Protein AF-A0A9D5BSZ1-F1 (afdb_monomer_lite)

InterPro domains:
  IPR000109 Proton-dependent oligopeptide transporter family [PF00854] (73-271)
  IPR036259 MFS transporter superfamily [G3DSA:1.20.1250.20] (69-274)
  IPR036259 MFS transporter superfamily [SSF103473] (95-271)

Sequence (277 aa):
MACLEVCNEGKFKEDEEGTTNTLDGSVDMHGRPAIRAKSGRWVAGIIILRAGIIVTIIATLLTEAQRKWRYQPNIATFGADQFDEEDRREGHSKVAFFSYFYLAMNLGSLFSNTILGYFEDEGIWAIGFWASTASAFAALVLFLIGTPRYRHFKPNGNPLARFCQVLVAAVKKARFLDRAAYISSRDLDNQKQGLHNPWRLCPITQVEEVKCILRLLPIWLCTILYSVVFTQMATLFVEQGAAMKTTVSNFRIPPASMSSFDILSVAVFIFFYRPNS

Organism: NCBI:txid325984

Foldseek 3Di:
DVVVVVVVVVVPDDPPDPFDFAPPQWDFPVSHTHTLVQAFAVVLLVLLLVLLLLLLLLVLLPDPDDPNVPCVVVSLVQSLQSFRCVDPVSVVRSVVSVLSSVLSSLVSNLVSVVVSVVCVVVVPSVVSVVSSVVSNVVSVVSNVVCRRRGIDHDDPDDLVVLLVLLVQLCVVVVHDSQVQADQDPVNVVCVVVVNDDVSNHHHPVSSVVNVVVVVCVVVVVVVVVVVVVVVVCVPVQQVVLVVDPQDDPHDRDHSVVVSVVVSVVSVVCSVVVPDDD

Secondary structure (DSSP, 8-state):
-HHHHHHHHTTSS---S--PBPSS--B-TTSSBPBTTTSSHHHHHHHHHHHHHHHHHHHHHH-SSSSHHHHHHHHHHHHHTTS-SSSHHHHHHHHHHHHHHHHHHHHHHHHHHHHHHHHHHTT-HHHHHHHHHHHHH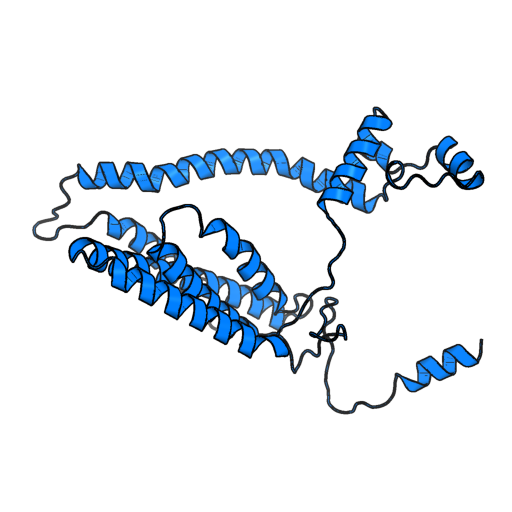HHHHHHHHHGGG--B------HHHHHHHHHHHHHHTTS-GGGGSS--HHHHHHHHTT---GGG---HHHHHHHHHHHHHHHHHHHHHHHHHHHHHHHHHHHHHHHHS--EETTEE--TTHHHHHHHHHHHHHHHHHS---

pLDDT: mean 72.31, std 12.94, range [33.59, 90.31]

Structure (mmCIF, N/CA/C/O backbone):
data_AF-A0A9D5BSZ1-F1
#
_entry.id   AF-A0A9D5BSZ1-F1
#
loop_
_atom_site.group_PDB
_atom_site.id
_atom_site.type_symbol
_atom_site.label_atom_id
_atom_site.label_alt_id
_atom_site.label_comp_id
_atom_site.label_asym_id
_atom_site.label_entity_id
_atom_site.label_seq_id
_atom_site.pdbx_PDB_ins_code
_atom_site.Cartn_x
_atom_site.Cartn_y
_atom_site.Cartn_z
_atom_site.occupancy
_atom_site.B_iso_or_equiv
_atom_site.auth_seq_id
_atom_site.auth_comp_id
_atom_site.auth_asym_id
_atom_site.auth_atom_id
_atom_site.pdbx_PDB_model_num
ATOM 1 N N . MET A 1 1 ? -35.076 -20.024 27.806 1.00 50.00 1 MET A N 1
ATOM 2 C CA . MET A 1 1 ? -33.600 -20.131 27.815 1.00 50.00 1 MET A CA 1
ATOM 3 C C . MET A 1 1 ? -33.084 -21.435 27.198 1.00 50.00 1 MET A C 1
ATOM 5 O O . MET A 1 1 ? -32.011 -21.391 26.629 1.00 50.00 1 MET A O 1
ATOM 9 N N . ALA A 1 2 ? -33.858 -22.529 27.144 1.00 39.25 2 ALA A N 1
ATOM 10 C CA . ALA A 1 2 ? -33.425 -23.795 26.525 1.00 39.25 2 ALA A CA 1
ATOM 11 C C . ALA A 1 2 ? -33.246 -23.784 24.983 1.00 39.25 2 ALA A C 1
ATOM 13 O O . ALA A 1 2 ? -32.491 -24.580 24.444 1.00 39.25 2 ALA A O 1
ATOM 14 N N . CYS A 1 3 ? -33.892 -22.872 24.243 1.00 35.56 3 CYS A N 1
ATOM 15 C CA . CYS A 1 3 ? -33.796 -22.844 22.770 1.00 35.56 3 CYS A CA 1
ATOM 16 C C . CYS A 1 3 ? -32.507 -22.178 22.238 1.00 35.56 3 CYS A C 1
ATOM 18 O O . CYS A 1 3 ? -32.184 -22.305 21.059 1.00 35.56 3 CYS A O 1
ATOM 20 N N . LEU A 1 4 ? -31.777 -21.456 23.098 1.00 44.25 4 LEU A N 1
ATOM 21 C CA . LEU A 1 4 ? -30.526 -20.774 22.745 1.00 44.25 4 LEU A CA 1
ATOM 22 C C . LEU A 1 4 ? -29.294 -21.662 22.982 1.00 44.25 4 LEU A C 1
ATOM 24 O O . LEU A 1 4 ? -28.287 -21.475 22.308 1.00 44.25 4 LEU A O 1
ATOM 28 N N . GLU A 1 5 ? -29.398 -22.669 23.855 1.00 47.09 5 GLU A N 1
ATOM 29 C CA . GLU A 1 5 ? -28.341 -23.668 24.068 1.00 47.09 5 GLU A CA 1
ATOM 30 C C . GLU A 1 5 ? -28.322 -24.724 22.954 1.00 47.09 5 GLU A C 1
ATOM 32 O O . GLU A 1 5 ? -27.255 -25.026 22.427 1.00 47.09 5 GLU A O 1
ATOM 37 N N . VAL A 1 6 ? -29.490 -25.160 22.460 1.00 43.47 6 VAL A N 1
ATOM 38 C CA . VAL A 1 6 ? -29.584 -26.116 21.333 1.00 43.47 6 VAL A CA 1
ATOM 39 C C . VAL A 1 6 ? -29.006 -25.540 20.028 1.00 43.47 6 VAL A C 1
ATOM 41 O O . VAL A 1 6 ? -28.441 -26.266 19.214 1.00 43.47 6 VAL A O 1
ATOM 44 N N . CYS A 1 7 ? -29.073 -24.217 19.836 1.00 41.28 7 CYS A N 1
ATOM 45 C CA . CYS A 1 7 ? -28.478 -23.552 18.669 1.00 41.28 7 CYS A CA 1
ATOM 46 C C . CYS A 1 7 ? -26.950 -23.370 18.799 1.00 41.28 7 CYS A C 1
ATOM 48 O O . CYS A 1 7 ? -26.262 -23.179 17.795 1.00 41.28 7 CYS A O 1
ATOM 50 N N . ASN A 1 8 ? -26.415 -23.439 20.024 1.00 44.50 8 ASN A N 1
ATOM 51 C CA . ASN A 1 8 ? -24.983 -23.318 20.289 1.00 44.50 8 ASN A CA 1
ATOM 52 C C . ASN A 1 8 ? -24.283 -24.689 20.274 1.00 44.50 8 ASN A C 1
ATOM 54 O O . ASN A 1 8 ? -23.155 -24.795 19.801 1.00 44.50 8 ASN A O 1
ATOM 58 N N . GLU A 1 9 ? -24.973 -25.756 20.686 1.00 38.91 9 GLU A N 1
ATOM 59 C CA . GLU A 1 9 ? -24.452 -27.128 20.597 1.00 38.91 9 GLU A CA 1
ATOM 60 C C . GLU A 1 9 ? -24.429 -27.672 19.158 1.00 38.91 9 GLU A C 1
ATOM 62 O O . GLU A 1 9 ? -23.533 -28.438 18.808 1.00 38.91 9 GLU A O 1
ATOM 67 N N . GLY A 1 10 ? -25.335 -27.213 18.285 1.00 33.59 10 GLY A N 1
ATOM 68 C CA . GLY A 1 10 ? -25.362 -27.590 16.863 1.00 33.59 10 GLY A CA 1
ATOM 69 C C . GLY A 1 10 ? -24.304 -26.915 15.977 1.00 33.59 10 GLY A C 1
ATOM 70 O O . GLY A 1 10 ? -24.192 -27.258 14.805 1.00 33.59 10 GLY A O 1
ATOM 71 N N . LYS A 1 11 ? -23.529 -25.955 16.503 1.00 39.47 11 LYS A N 1
ATOM 72 C CA . LYS A 1 11 ? -22.441 -25.274 15.769 1.00 39.47 11 LYS A CA 1
ATOM 73 C C . LYS A 1 11 ? -21.038 -25.704 16.191 1.00 39.47 11 LYS A C 1
ATOM 75 O O . LYS A 1 11 ? -20.069 -25.194 15.635 1.00 39.47 11 LYS A O 1
ATOM 80 N N . PHE A 1 12 ? -20.922 -26.605 17.167 1.00 39.69 12 PHE A N 1
ATOM 81 C CA . PHE A 1 12 ? -19.641 -26.943 17.793 1.00 39.69 12 PHE A CA 1
ATOM 82 C C . PHE A 1 12 ? -19.169 -28.383 17.564 1.00 39.69 12 PHE A C 1
ATOM 84 O O . PHE A 1 12 ? -18.192 -28.806 18.181 1.00 39.69 12 PHE A O 1
ATOM 91 N N . LYS A 1 13 ? -19.809 -29.139 16.665 1.00 37.19 13 LYS A N 1
ATOM 92 C CA . LYS A 1 13 ? -19.323 -30.461 16.258 1.00 37.19 13 LYS A CA 1
ATOM 93 C C . LYS A 1 13 ? -19.303 -30.597 14.738 1.00 37.19 13 LYS A C 1
ATOM 95 O O . LYS A 1 13 ? -20.343 -30.514 14.101 1.00 37.19 13 LYS A O 1
ATOM 100 N N . GLU A 1 14 ? -18.088 -30.828 14.242 1.00 38.06 14 GLU A N 1
ATOM 101 C CA . GLU A 1 14 ? -17.763 -31.497 12.978 1.00 38.06 14 GLU A CA 1
ATOM 102 C C . GLU A 1 14 ? -18.050 -30.731 11.679 1.00 38.06 14 GLU A C 1
ATOM 104 O O . GLU A 1 14 ? -18.953 -31.061 10.926 1.00 38.06 14 GLU A O 1
ATOM 109 N N . ASP A 1 15 ? -17.146 -29.803 11.355 1.00 36.66 15 ASP A N 1
ATOM 110 C CA . ASP A 1 15 ? -16.479 -29.879 10.051 1.00 36.66 15 ASP A CA 1
ATOM 111 C C . ASP A 1 15 ? -15.031 -30.343 10.310 1.00 36.66 15 ASP A C 1
ATOM 113 O O . ASP A 1 15 ? -14.123 -29.553 10.589 1.00 36.66 15 ASP A O 1
ATOM 117 N N . GLU A 1 16 ? -14.833 -31.664 10.302 1.00 41.84 16 GLU A N 1
ATOM 118 C CA . GLU A 1 16 ? -13.521 -32.313 10.247 1.00 41.84 16 GLU A CA 1
ATOM 119 C C . GLU A 1 16 ? -12.852 -32.045 8.893 1.00 41.84 16 GLU A C 1
ATOM 121 O O . GLU A 1 16 ? -12.967 -32.807 7.941 1.00 41.84 16 GLU A O 1
ATOM 126 N N . GLU A 1 17 ? -12.096 -30.959 8.822 1.00 39.62 17 GLU A N 1
ATOM 127 C CA . GLU A 1 17 ? -10.880 -30.866 8.016 1.00 39.62 17 GLU A CA 1
ATOM 128 C C . GLU A 1 17 ? -10.146 -29.649 8.567 1.00 39.62 17 GLU A C 1
ATOM 130 O O . GLU A 1 17 ? -10.630 -28.553 8.344 1.00 39.62 17 GLU A O 1
ATOM 135 N N . GLY A 1 18 ? -9.071 -29.802 9.351 1.00 47.00 18 GLY A N 1
ATOM 136 C CA . GLY A 1 18 ? -8.416 -28.752 10.163 1.00 47.00 18 GLY A CA 1
ATOM 137 C C . GLY A 1 18 ? -8.285 -27.341 9.549 1.00 47.00 18 GLY A C 1
ATOM 138 O O . GLY A 1 18 ? -7.187 -26.892 9.216 1.00 47.00 18 GLY A O 1
ATOM 139 N N . THR A 1 19 ? -9.393 -26.607 9.447 1.00 57.69 19 THR A N 1
ATOM 140 C CA . THR A 1 19 ? -9.499 -25.311 8.785 1.00 57.69 19 THR A CA 1
ATOM 141 C C . THR A 1 19 ? -9.688 -24.264 9.856 1.00 57.69 19 THR A C 1
ATOM 143 O O . THR A 1 19 ? -10.787 -23.884 10.241 1.00 57.69 19 THR A O 1
ATOM 146 N N . THR A 1 20 ? -8.554 -23.809 10.373 1.00 75.56 20 THR A N 1
ATOM 147 C CA . THR A 1 20 ? -8.498 -22.668 11.276 1.00 75.56 20 THR A CA 1
ATOM 148 C C . THR A 1 20 ? -9.010 -21.419 10.553 1.00 75.56 20 THR A C 1
ATOM 150 O O . THR A 1 20 ? -8.597 -21.116 9.428 1.00 75.56 20 THR A O 1
ATOM 153 N N . ASN A 1 21 ? -9.946 -20.710 11.181 1.00 78.69 21 ASN A N 1
ATOM 154 C CA . ASN A 1 21 ? -10.373 -19.386 10.731 1.00 78.69 21 ASN A CA 1
ATOM 155 C C . ASN A 1 21 ? -9.324 -18.343 11.129 1.00 78.69 21 ASN A C 1
ATOM 157 O O . ASN A 1 21 ? -8.553 -18.558 12.068 1.00 78.69 21 ASN A O 1
ATOM 161 N N . THR A 1 22 ? -9.286 -17.230 10.407 1.00 79.19 22 THR A N 1
ATOM 162 C CA . THR A 1 22 ? -8.487 -16.061 10.791 1.00 79.19 22 THR A CA 1
ATOM 163 C C . THR A 1 22 ? -9.054 -15.405 12.052 1.00 79.19 22 THR A C 1
ATOM 165 O O . THR A 1 22 ? -10.262 -15.456 12.305 1.00 79.19 22 THR A O 1
ATOM 168 N N . LEU A 1 23 ? -8.178 -14.818 12.872 1.00 77.62 23 LEU A N 1
ATOM 169 C CA . LEU A 1 23 ? -8.561 -14.176 14.141 1.00 77.62 23 LEU A CA 1
ATOM 170 C C . LEU A 1 23 ? -8.654 -12.645 14.032 1.00 77.62 23 LEU A C 1
ATOM 172 O O . LEU A 1 23 ? -9.158 -11.989 14.939 1.00 77.62 23 LEU A O 1
ATOM 176 N N . ASP A 1 24 ? -8.238 -12.091 12.896 1.00 79.00 24 ASP A N 1
ATOM 177 C CA . ASP A 1 24 ? -8.206 -10.660 12.579 1.00 79.00 24 ASP A CA 1
ATOM 178 C C . ASP A 1 24 ? -9.581 -10.053 12.222 1.00 79.00 24 ASP A C 1
ATOM 180 O O . ASP A 1 24 ? -9.720 -8.836 12.107 1.00 79.00 24 ASP A O 1
ATOM 184 N N . GLY A 1 25 ? -10.620 -10.879 12.049 1.00 79.75 25 GLY A N 1
ATOM 185 C CA . GLY A 1 25 ? -11.954 -10.438 11.622 1.00 79.75 25 GLY A CA 1
ATOM 186 C C . GLY A 1 25 ? -12.113 -10.280 10.105 1.00 79.75 25 GLY A C 1
ATOM 187 O O . GLY A 1 25 ? -13.111 -9.710 9.648 1.00 79.75 25 GLY A O 1
ATOM 188 N N . SER A 1 26 ? -11.161 -10.789 9.319 1.00 84.00 26 SER A N 1
ATOM 189 C CA . SER A 1 26 ? -11.265 -10.855 7.864 1.00 84.00 26 SER A CA 1
ATOM 190 C C . SER A 1 26 ? -12.358 -11.826 7.404 1.00 84.00 26 SER A C 1
ATOM 192 O O . SER A 1 26 ? -12.673 -12.836 8.041 1.00 84.00 26 SER A O 1
ATOM 194 N N . VAL A 1 27 ? -12.965 -11.504 6.264 1.00 84.62 27 VAL A N 1
ATOM 195 C CA . VAL A 1 27 ? -14.057 -12.260 5.657 1.00 84.62 27 VAL A CA 1
ATOM 196 C C . VAL A 1 27 ? -13.777 -12.639 4.208 1.00 84.62 27 VAL A C 1
ATOM 198 O O . VAL A 1 27 ? -13.007 -11.986 3.499 1.00 84.62 27 VAL A O 1
ATOM 201 N N . ASP A 1 28 ? -14.418 -13.722 3.774 1.00 83.75 28 ASP A N 1
ATOM 202 C CA . ASP A 1 28 ? -14.495 -14.124 2.376 1.00 83.75 28 ASP A CA 1
ATOM 203 C C . ASP A 1 28 ? -15.413 -13.178 1.575 1.00 83.75 28 ASP A C 1
ATOM 205 O O . ASP A 1 28 ? -16.106 -12.314 2.119 1.00 83.75 28 ASP A O 1
ATOM 209 N N . MET A 1 29 ? -15.453 -13.361 0.254 1.00 81.12 29 MET A N 1
ATOM 210 C CA . MET A 1 29 ? -16.327 -12.596 -0.649 1.00 81.12 29 MET A CA 1
ATOM 211 C C . MET A 1 29 ? -17.829 -12.726 -0.311 1.00 81.12 29 MET A C 1
ATOM 213 O O . MET A 1 29 ? -18.625 -11.879 -0.707 1.00 81.12 29 MET A O 1
ATOM 217 N N . HIS A 1 30 ? -18.223 -13.763 0.433 1.00 82.19 30 HIS A N 1
ATOM 218 C CA . HIS A 1 30 ? -19.601 -14.010 0.863 1.00 82.19 30 HIS A CA 1
ATOM 219 C C . HIS A 1 30 ? -19.887 -13.440 2.265 1.00 82.19 30 HIS A C 1
ATOM 221 O O . HIS A 1 30 ? -20.988 -13.608 2.789 1.00 82.19 30 HIS A O 1
ATOM 227 N N . GLY A 1 31 ? -18.915 -12.765 2.891 1.00 79.12 31 GLY A N 1
ATOM 228 C CA . GLY A 1 31 ? -19.044 -12.151 4.211 1.00 79.12 31 GLY A CA 1
ATOM 229 C C . GLY A 1 31 ? -18.921 -13.119 5.394 1.00 79.12 31 GLY A C 1
ATOM 230 O O . GLY A 1 31 ? -19.210 -12.712 6.528 1.00 79.12 31 GLY A O 1
ATOM 231 N N . ARG A 1 32 ? -18.501 -14.368 5.152 1.00 82.81 32 ARG A N 1
ATOM 232 C CA . ARG A 1 32 ? -18.200 -15.381 6.177 1.00 82.81 32 ARG A CA 1
ATOM 233 C C . ARG A 1 32 ? -16.758 -15.225 6.672 1.00 82.81 32 ARG A C 1
ATOM 235 O O . ARG A 1 32 ? -15.937 -14.720 5.913 1.00 82.81 32 ARG A O 1
ATOM 242 N N . PRO A 1 33 ? -16.421 -15.655 7.901 1.00 81.62 33 PRO A N 1
ATOM 243 C CA . PRO A 1 33 ? -15.041 -15.633 8.392 1.00 81.62 33 PRO A CA 1
ATOM 244 C C . PRO A 1 33 ? -14.072 -16.295 7.406 1.00 81.62 33 PRO A C 1
ATOM 246 O O . PRO A 1 33 ? -14.382 -17.349 6.843 1.00 81.62 33 PRO A O 1
ATOM 249 N N . ALA A 1 34 ? -12.926 -15.663 7.157 1.00 81.75 34 ALA A N 1
ATOM 250 C CA . ALA A 1 34 ? -11.981 -16.156 6.169 1.00 81.75 34 ALA A CA 1
ATOM 251 C C . ALA A 1 34 ? -11.287 -17.440 6.655 1.00 81.75 34 ALA A C 1
ATOM 253 O O . ALA A 1 34 ? -10.707 -17.508 7.739 1.00 81.75 34 ALA A O 1
ATOM 254 N N . ILE A 1 35 ? -11.313 -18.472 5.811 1.00 82.50 35 ILE A N 1
ATOM 255 C CA . ILE A 1 35 ? -10.647 -19.743 6.096 1.00 82.50 35 ILE A CA 1
ATOM 256 C C . ILE A 1 35 ? -9.162 -19.615 5.759 1.00 82.50 35 ILE A C 1
ATOM 258 O O . ILE A 1 35 ? -8.788 -19.391 4.598 1.00 82.50 35 ILE A O 1
ATOM 262 N N . ARG A 1 36 ? -8.299 -19.827 6.752 1.00 77.88 36 ARG A N 1
ATOM 263 C CA . ARG A 1 36 ? -6.859 -19.566 6.655 1.00 77.88 36 ARG A CA 1
ATOM 264 C C . ARG A 1 36 ? -6.129 -20.439 5.631 1.00 77.88 36 ARG A C 1
ATOM 266 O O . ARG A 1 36 ? -5.178 -19.992 4.989 1.00 77.88 36 ARG A O 1
ATOM 273 N N . ALA A 1 37 ? -6.570 -21.684 5.453 1.00 75.12 37 ALA A N 1
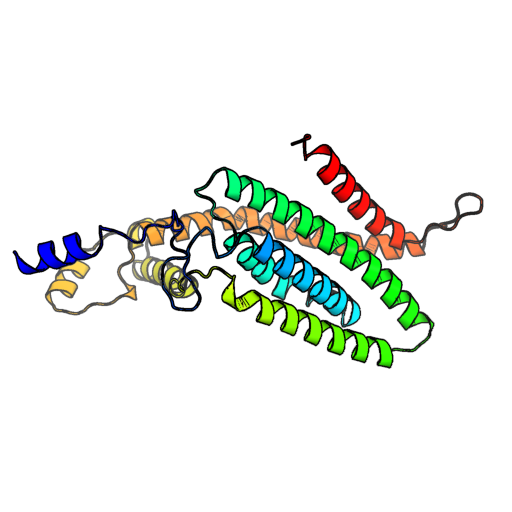ATOM 274 C CA . ALA A 1 37 ? -5.967 -22.619 4.500 1.00 75.12 37 ALA A CA 1
ATOM 275 C C . ALA A 1 37 ? -6.298 -22.296 3.030 1.00 75.12 37 ALA A C 1
ATOM 277 O O . ALA A 1 37 ? -5.526 -22.654 2.143 1.00 75.12 37 ALA A O 1
ATOM 278 N N . LYS A 1 38 ? -7.429 -21.624 2.767 1.00 74.12 38 LYS A N 1
ATOM 279 C CA . LYS A 1 38 ? -7.986 -21.437 1.413 1.00 74.12 38 LYS A CA 1
ATOM 280 C C . LYS A 1 38 ? -7.874 -20.001 0.884 1.00 74.12 38 LYS A C 1
ATOM 282 O O . LYS A 1 38 ? -7.957 -19.801 -0.325 1.00 74.12 38 LYS A O 1
ATOM 287 N N . SER A 1 39 ? -7.672 -19.016 1.761 1.00 78.19 39 SER A N 1
ATOM 288 C CA . SER A 1 39 ? -7.672 -17.585 1.422 1.00 78.19 39 SER A CA 1
ATOM 289 C C . SER A 1 39 ? -6.391 -16.871 1.867 1.00 78.19 39 SER A C 1
ATOM 291 O O . SER A 1 39 ? -5.757 -17.271 2.847 1.00 78.19 39 SER A O 1
ATOM 293 N N . GLY A 1 40 ? -6.027 -15.795 1.168 1.00 77.62 40 GLY A N 1
ATOM 294 C CA . GLY A 1 40 ? -4.906 -14.912 1.498 1.00 77.62 40 GLY A CA 1
ATOM 295 C C . GLY A 1 40 ? -3.520 -15.517 1.240 1.00 77.62 40 GLY A C 1
ATOM 296 O O . GLY A 1 40 ? -3.309 -16.282 0.290 1.00 77.62 40 GLY A O 1
ATOM 297 N N . ARG A 1 41 ? -2.565 -15.162 2.110 1.00 82.31 41 ARG A N 1
ATOM 298 C CA . ARG A 1 41 ? -1.168 -15.635 2.123 1.00 82.31 41 ARG A CA 1
ATOM 299 C C . ARG A 1 41 ? -0.408 -15.271 0.838 1.00 82.31 41 ARG A C 1
ATOM 301 O O . ARG A 1 41 ? -0.817 -14.426 0.044 1.00 82.31 41 ARG A O 1
ATOM 308 N N . TRP A 1 42 ? 0.731 -15.925 0.617 1.00 82.56 42 TRP A N 1
ATOM 309 C CA . TRP A 1 42 ? 1.625 -15.653 -0.511 1.00 82.56 42 TRP A CA 1
ATOM 310 C C . TRP A 1 42 ? 0.986 -15.817 -1.889 1.00 82.56 42 TRP A C 1
ATOM 312 O O . TRP A 1 42 ? 1.418 -15.145 -2.816 1.00 82.56 42 TRP A O 1
ATOM 322 N N . VAL A 1 43 ? -0.044 -16.653 -2.056 1.00 82.31 43 VAL A N 1
ATOM 323 C CA . VAL A 1 43 ? -0.723 -16.783 -3.358 1.00 82.31 43 VAL A CA 1
ATOM 324 C C . VAL A 1 43 ? -1.442 -15.481 -3.710 1.00 82.31 43 VAL A C 1
ATOM 326 O O . VAL A 1 43 ? -1.240 -14.955 -4.802 1.00 82.31 43 VAL A O 1
ATOM 329 N N . ALA A 1 44 ? -2.220 -14.925 -2.777 1.00 80.75 44 ALA A N 1
ATOM 330 C CA . ALA A 1 44 ? -2.845 -13.618 -2.953 1.00 80.75 44 ALA A CA 1
ATOM 331 C C . ALA A 1 44 ? -1.787 -12.508 -3.062 1.00 80.75 44 ALA A C 1
ATOM 333 O O . ALA A 1 44 ? -1.839 -11.695 -3.984 1.00 80.75 44 ALA A O 1
ATOM 334 N N . GLY A 1 45 ? -0.774 -12.537 -2.189 1.00 79.12 45 GLY A N 1
ATOM 335 C CA . GLY A 1 45 ? 0.333 -11.581 -2.200 1.00 79.12 45 GLY A CA 1
ATOM 336 C C . GLY A 1 45 ? 1.082 -11.538 -3.536 1.00 79.12 45 GLY A C 1
ATOM 337 O O . GLY A 1 45 ? 1.337 -10.460 -4.055 1.00 79.12 45 GLY A O 1
ATOM 338 N N . ILE A 1 46 ? 1.378 -12.684 -4.157 1.00 82.69 46 ILE A N 1
ATOM 339 C CA . ILE A 1 46 ? 2.054 -12.746 -5.464 1.00 82.69 46 ILE A CA 1
ATOM 340 C C . ILE A 1 46 ? 1.172 -12.175 -6.576 1.00 82.69 46 ILE A C 1
ATOM 342 O O . ILE A 1 46 ? 1.683 -11.471 -7.447 1.00 82.69 46 ILE A O 1
ATOM 346 N N . ILE A 1 47 ? -0.136 -12.451 -6.568 1.00 82.81 47 ILE A N 1
ATOM 347 C CA . ILE A 1 47 ? -1.053 -11.894 -7.573 1.00 82.81 47 ILE A CA 1
ATOM 348 C C . ILE A 1 47 ? -1.111 -10.366 -7.436 1.00 82.81 47 ILE A C 1
ATOM 350 O O . ILE A 1 47 ? -0.988 -9.661 -8.437 1.00 82.81 47 ILE A O 1
ATOM 354 N N . ILE A 1 48 ? -1.194 -9.856 -6.205 1.00 81.94 48 ILE A N 1
ATOM 355 C CA . ILE A 1 48 ? -1.198 -8.416 -5.910 1.00 81.94 48 ILE A CA 1
ATOM 356 C C . ILE A 1 48 ? 0.144 -7.770 -6.277 1.00 81.94 48 ILE A C 1
ATOM 358 O O . ILE A 1 48 ? 0.154 -6.707 -6.893 1.00 81.94 48 ILE A O 1
ATOM 362 N N . LEU A 1 49 ? 1.274 -8.422 -5.982 1.00 82.25 49 LEU A N 1
ATOM 363 C CA . LEU A 1 49 ? 2.611 -7.968 -6.382 1.00 82.25 49 LEU A CA 1
ATOM 364 C C . LEU A 1 49 ? 2.724 -7.854 -7.903 1.00 82.25 49 LEU A C 1
ATOM 366 O O . LEU A 1 49 ? 3.156 -6.824 -8.414 1.00 82.25 49 LEU A O 1
ATOM 370 N N . ARG A 1 50 ? 2.300 -8.889 -8.636 1.00 81.38 50 ARG A N 1
ATOM 371 C CA . ARG A 1 50 ? 2.342 -8.906 -10.104 1.00 81.38 50 ARG A CA 1
ATOM 372 C C . ARG A 1 50 ? 1.446 -7.828 -10.706 1.00 81.38 50 ARG A C 1
ATOM 374 O O . ARG A 1 50 ? 1.900 -7.088 -11.573 1.00 81.38 50 ARG A O 1
ATOM 381 N N . ALA A 1 51 ? 0.212 -7.699 -10.222 1.00 79.50 51 ALA A N 1
ATOM 382 C CA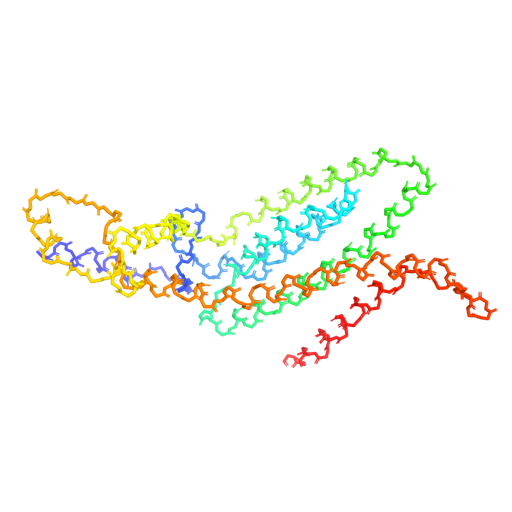 . ALA A 1 51 ? -0.694 -6.642 -10.660 1.00 79.50 51 ALA A CA 1
ATOM 383 C C . ALA A 1 51 ? -0.124 -5.246 -10.342 1.00 79.50 51 ALA A C 1
ATOM 385 O O . ALA A 1 51 ? -0.145 -4.365 -11.196 1.00 79.50 51 ALA A O 1
ATOM 386 N N . GLY A 1 52 ? 0.461 -5.059 -9.155 1.00 75.81 52 GLY A N 1
ATOM 387 C CA . GLY A 1 52 ? 1.085 -3.806 -8.727 1.00 75.81 52 GLY A CA 1
ATOM 388 C C . GLY A 1 52 ? 2.299 -3.398 -9.566 1.00 75.81 52 GLY A C 1
ATOM 389 O O . GLY A 1 52 ? 2.439 -2.217 -9.889 1.00 75.81 52 GLY A O 1
ATOM 390 N N . ILE A 1 53 ? 3.143 -4.352 -9.977 1.00 76.94 53 ILE A N 1
ATOM 391 C CA . ILE A 1 53 ? 4.262 -4.105 -10.906 1.00 76.94 53 ILE A CA 1
ATOM 392 C C . ILE A 1 53 ? 3.736 -3.614 -12.250 1.00 76.94 53 ILE A C 1
ATOM 394 O O . ILE A 1 53 ? 4.182 -2.579 -12.737 1.00 76.94 53 ILE A O 1
ATOM 398 N N . ILE A 1 54 ? 2.765 -4.329 -12.826 1.00 75.06 54 ILE A N 1
ATOM 399 C CA . ILE A 1 54 ? 2.193 -3.990 -14.133 1.00 75.06 54 ILE A CA 1
ATOM 400 C C . ILE A 1 54 ? 1.575 -2.585 -14.091 1.00 75.06 54 ILE A C 1
ATOM 402 O O . ILE A 1 54 ? 1.875 -1.755 -14.944 1.00 75.06 54 ILE A O 1
ATOM 406 N N . VAL A 1 55 ? 0.790 -2.280 -13.051 1.00 71.12 55 VAL A N 1
ATOM 407 C CA . VAL A 1 55 ? 0.198 -0.947 -12.839 1.00 71.12 55 VAL A CA 1
ATOM 408 C C . VAL A 1 55 ? 1.269 0.133 -12.675 1.00 71.12 55 VAL A C 1
ATOM 410 O O . VAL A 1 55 ? 1.092 1.238 -13.181 1.00 71.12 55 VAL A O 1
ATOM 413 N N . THR A 1 56 ? 2.383 -0.170 -12.005 1.00 69.69 56 THR A N 1
ATOM 414 C CA . THR A 1 56 ? 3.485 0.787 -11.827 1.00 69.69 56 THR A CA 1
ATOM 415 C C . THR A 1 56 ? 4.184 1.099 -13.144 1.00 69.69 56 THR A C 1
ATOM 417 O O . THR A 1 56 ? 4.408 2.269 -13.430 1.00 69.69 56 THR A O 1
ATOM 420 N N . ILE A 1 57 ? 4.446 0.087 -13.973 1.00 71.69 57 ILE A N 1
ATOM 421 C CA . ILE A 1 57 ? 5.024 0.273 -15.311 1.00 71.69 57 ILE A CA 1
ATOM 422 C C . ILE A 1 57 ? 4.095 1.148 -16.171 1.00 71.69 57 ILE A C 1
ATOM 424 O O . ILE A 1 57 ? 4.529 2.139 -16.743 1.00 71.69 57 ILE A O 1
ATOM 428 N N . ILE A 1 58 ? 2.791 0.861 -16.189 1.00 69.25 58 ILE A N 1
ATOM 429 C CA . ILE A 1 58 ? 1.794 1.647 -16.943 1.00 69.25 58 ILE A CA 1
ATOM 430 C C . ILE A 1 58 ? 1.704 3.094 -16.464 1.00 69.25 58 ILE A C 1
ATOM 432 O O . ILE A 1 58 ? 1.595 4.021 -17.265 1.00 69.25 58 ILE A O 1
ATOM 436 N N . ALA A 1 59 ? 1.680 3.296 -15.145 1.00 64.31 59 ALA A N 1
ATOM 437 C CA . ALA A 1 59 ? 1.542 4.621 -14.565 1.00 64.31 59 ALA A CA 1
ATOM 438 C C . ALA A 1 59 ? 2.730 5.516 -14.929 1.00 64.31 59 ALA A C 1
ATOM 440 O O . ALA A 1 59 ? 2.507 6.696 -15.200 1.00 64.31 59 ALA A O 1
ATOM 441 N N . THR A 1 60 ? 3.936 4.945 -14.974 1.00 64.75 60 THR A N 1
ATOM 442 C CA . THR A 1 60 ? 5.156 5.627 -15.410 1.00 64.75 60 THR A CA 1
ATOM 443 C C . THR A 1 60 ? 5.161 5.877 -16.923 1.00 64.75 60 THR A C 1
ATOM 445 O O . THR A 1 60 ? 5.502 6.979 -17.331 1.00 64.75 60 THR A O 1
ATOM 448 N N . LEU A 1 61 ? 4.683 4.939 -17.755 1.00 66.00 61 LEU A N 1
ATOM 449 C CA . LEU A 1 61 ? 4.577 5.136 -19.213 1.00 66.00 61 LEU A CA 1
ATOM 450 C C . LEU A 1 61 ? 3.568 6.224 -19.634 1.00 66.00 61 LEU A C 1
ATOM 452 O O . LEU A 1 61 ? 3.713 6.805 -20.703 1.00 66.00 61 LEU A O 1
ATOM 456 N N . LEU A 1 62 ? 2.522 6.480 -18.836 1.00 62.06 62 LEU A N 1
ATOM 457 C CA . LEU A 1 62 ? 1.415 7.364 -19.229 1.00 62.06 62 LEU A CA 1
ATOM 458 C C . LEU A 1 62 ? 1.520 8.820 -18.74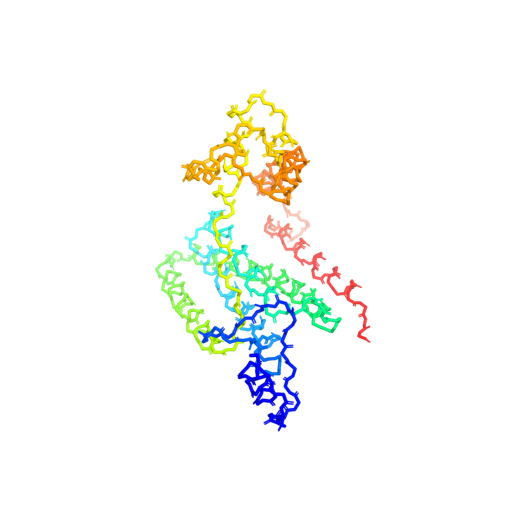6 1.00 62.06 62 LEU A C 1
ATOM 460 O O . LEU A 1 62 ? 0.790 9.633 -19.298 1.00 62.06 62 LEU A O 1
ATOM 464 N N . THR A 1 63 ? 2.292 9.153 -17.697 1.00 54.47 63 THR A N 1
ATOM 465 C CA . THR A 1 63 ? 2.514 10.545 -17.212 1.00 54.47 63 THR A CA 1
ATOM 466 C C . THR A 1 63 ? 3.400 10.568 -15.958 1.00 54.47 63 THR A C 1
ATOM 468 O O . THR A 1 63 ? 3.070 9.918 -14.962 1.00 54.47 63 THR A O 1
ATOM 471 N N . GLU A 1 64 ? 4.412 11.433 -15.956 1.00 56.00 64 GLU A N 1
ATOM 472 C CA . GLU A 1 64 ? 5.255 11.762 -14.803 1.00 56.00 64 GLU A CA 1
ATOM 473 C C . GLU A 1 64 ? 4.465 12.372 -13.613 1.00 56.00 64 GLU A C 1
ATOM 475 O O . GLU A 1 64 ? 3.516 13.148 -13.752 1.00 56.00 64 GLU A O 1
ATOM 480 N N . ALA A 1 65 ? 4.907 12.014 -12.408 1.00 51.25 65 ALA A N 1
ATOM 481 C CA . ALA A 1 65 ? 4.682 12.655 -11.105 1.00 51.25 65 ALA A CA 1
ATOM 482 C C . ALA A 1 65 ? 3.383 12.447 -10.284 1.00 51.25 65 ALA A C 1
ATOM 484 O O . ALA A 1 65 ? 3.501 12.394 -9.059 1.00 51.25 65 ALA A O 1
ATOM 485 N N . GLN A 1 66 ? 2.163 12.320 -10.827 1.00 46.34 66 GLN A N 1
ATOM 486 C CA . GLN A 1 66 ? 0.950 12.441 -9.963 1.00 46.34 66 GLN A CA 1
ATOM 487 C C . GLN A 1 66 ? 0.095 11.174 -9.780 1.00 46.34 66 GLN A C 1
ATOM 489 O O . GLN A 1 66 ? -0.680 11.082 -8.826 1.00 46.34 66 GLN A O 1
ATOM 494 N N . ARG A 1 67 ? 0.218 10.162 -10.651 1.00 52.84 67 ARG A N 1
ATOM 495 C CA . ARG A 1 67 ? -0.649 8.963 -10.592 1.00 52.84 67 ARG A CA 1
ATOM 496 C C . ARG A 1 67 ? -0.160 7.909 -9.590 1.00 52.84 67 ARG A C 1
ATOM 498 O O . ARG A 1 67 ? -0.997 7.256 -8.966 1.00 52.84 67 ARG A O 1
ATOM 505 N N . LYS A 1 68 ? 1.162 7.796 -9.393 1.00 55.88 68 LYS A N 1
ATOM 506 C CA . LYS A 1 68 ? 1.832 6.820 -8.507 1.00 55.88 68 LYS A CA 1
ATOM 507 C C . LYS A 1 68 ? 1.278 6.844 -7.076 1.00 55.88 68 LYS A C 1
ATOM 509 O O . LYS A 1 68 ? 0.885 5.812 -6.538 1.00 55.88 68 LYS A O 1
ATOM 514 N N . TRP A 1 69 ? 1.104 8.040 -6.523 1.00 56.03 69 TRP A N 1
ATOM 515 C CA . TRP A 1 69 ? 0.658 8.247 -5.144 1.00 56.03 69 TRP A CA 1
ATOM 516 C C . TRP A 1 69 ? -0.781 7.797 -4.855 1.00 56.03 69 TRP A C 1
ATOM 518 O O . TRP A 1 69 ? -1.114 7.532 -3.704 1.00 56.03 69 TRP A O 1
ATOM 528 N N . ARG A 1 70 ? -1.651 7.692 -5.870 1.00 56.69 70 ARG A N 1
ATOM 529 C CA . ARG A 1 70 ? -3.088 7.449 -5.649 1.00 56.69 70 ARG A CA 1
ATOM 530 C C . ARG A 1 70 ? -3.451 5.975 -5.475 1.00 56.69 70 ARG A C 1
ATOM 532 O O . ARG A 1 70 ? -4.379 5.670 -4.737 1.00 56.69 70 ARG A O 1
ATOM 539 N N . TYR A 1 71 ? -2.758 5.064 -6.154 1.00 68.50 71 TYR A N 1
ATOM 540 C CA . TYR A 1 71 ? -3.077 3.631 -6.090 1.00 68.50 71 TYR A CA 1
ATOM 541 C C . TYR A 1 71 ? -2.165 2.860 -5.129 1.00 68.50 71 TYR A C 1
ATOM 543 O O . TYR A 1 71 ? -2.594 1.856 -4.566 1.00 68.50 71 TYR A O 1
ATOM 551 N N . GLN A 1 72 ? -0.933 3.333 -4.904 1.00 68.19 72 GLN A N 1
ATOM 552 C CA . GLN A 1 72 ? 0.035 2.697 -4.009 1.00 68.19 72 GLN A CA 1
ATOM 553 C C . GLN A 1 72 ? -0.487 2.411 -2.593 1.00 68.19 72 GLN A C 1
ATOM 555 O O . GLN A 1 72 ? -0.329 1.268 -2.163 1.00 68.19 72 GLN A O 1
ATOM 560 N N . PRO A 1 73 ? -1.129 3.355 -1.870 1.00 76.12 73 PRO A N 1
ATOM 561 C CA . PRO A 1 73 ? -1.605 3.069 -0.519 1.00 76.12 73 PRO A CA 1
ATOM 562 C C . PRO A 1 73 ? -2.683 1.984 -0.522 1.00 76.12 73 PRO A C 1
ATOM 564 O O . PRO A 1 73 ? -2.662 1.115 0.341 1.00 76.12 73 PRO A O 1
ATOM 567 N N . ASN A 1 74 ? -3.564 1.967 -1.526 1.00 81.00 74 ASN A N 1
ATOM 568 C CA . ASN A 1 74 ? -4.641 0.982 -1.628 1.00 81.00 74 ASN A CA 1
ATOM 569 C C . ASN A 1 74 ? -4.115 -0.419 -1.973 1.00 81.00 74 ASN A C 1
ATOM 571 O O . ASN A 1 74 ? -4.571 -1.396 -1.397 1.00 81.00 74 ASN A O 1
ATOM 575 N N . ILE A 1 75 ? -3.138 -0.537 -2.881 1.00 82.56 75 ILE A N 1
ATOM 576 C CA . ILE A 1 75 ? -2.537 -1.839 -3.225 1.00 82.56 75 ILE A CA 1
ATOM 577 C C . ILE A 1 75 ? -1.695 -2.371 -2.060 1.00 82.56 75 ILE A C 1
ATOM 579 O O . ILE A 1 75 ? -1.749 -3.562 -1.760 1.00 82.56 75 ILE A O 1
ATOM 583 N N . ALA A 1 76 ? -0.930 -1.500 -1.396 1.00 84.12 76 ALA A N 1
ATOM 584 C CA . ALA A 1 76 ? -0.103 -1.881 -0.258 1.00 84.12 76 ALA A CA 1
ATOM 585 C C . ALA A 1 76 ? -0.956 -2.328 0.937 1.00 84.12 76 ALA A C 1
ATOM 587 O O . ALA A 1 76 ? -0.673 -3.372 1.517 1.00 84.12 76 ALA A O 1
ATOM 588 N N . THR A 1 77 ? -2.018 -1.583 1.266 1.00 84.81 77 THR A N 1
ATOM 589 C CA . THR A 1 77 ? -2.968 -1.962 2.327 1.00 84.81 77 THR A CA 1
ATOM 590 C C . THR A 1 77 ? -3.707 -3.245 1.971 1.00 84.81 77 THR A C 1
ATOM 592 O O . THR A 1 77 ? -3.644 -4.199 2.733 1.00 84.81 77 THR A O 1
ATOM 595 N N . PHE A 1 78 ? -4.273 -3.348 0.766 1.00 87.31 78 PHE A N 1
ATOM 596 C CA . PHE A 1 78 ? -4.964 -4.564 0.332 1.00 87.31 78 PHE A CA 1
ATOM 597 C C . PHE A 1 78 ? -4.057 -5.804 0.306 1.00 87.31 78 PHE A C 1
ATOM 599 O O . PHE A 1 78 ? -4.494 -6.904 0.636 1.00 87.31 78 PHE A O 1
ATOM 606 N N . GLY A 1 79 ? -2.787 -5.641 -0.079 1.00 86.88 79 GLY A N 1
ATOM 607 C CA . GLY A 1 79 ? -1.782 -6.701 -0.027 1.00 86.88 79 GLY A CA 1
ATOM 608 C C . GLY A 1 79 ? -1.398 -7.097 1.396 1.00 86.88 79 GLY A C 1
ATOM 609 O O . GLY A 1 79 ? -1.274 -8.286 1.686 1.00 86.88 79 GLY A O 1
ATOM 610 N N . ALA A 1 80 ? -1.259 -6.117 2.289 1.00 86.50 80 ALA A N 1
ATOM 611 C CA . ALA A 1 80 ? -1.002 -6.334 3.708 1.00 86.50 80 ALA A CA 1
ATOM 612 C C . ALA A 1 80 ? -2.162 -7.069 4.398 1.00 86.50 80 ALA A C 1
ATOM 614 O O . ALA A 1 80 ? -1.906 -7.957 5.207 1.00 86.50 80 ALA A O 1
ATOM 615 N N . ASP A 1 81 ? -3.402 -6.761 4.010 1.00 88.81 81 ASP A N 1
ATOM 616 C CA . ASP A 1 81 ? -4.640 -7.382 4.501 1.00 88.81 81 ASP A CA 1
ATOM 617 C C . ASP A 1 81 ? -4.752 -8.879 4.154 1.00 88.81 81 ASP A C 1
ATOM 619 O O . ASP A 1 81 ? -5.606 -9.589 4.682 1.00 88.81 81 ASP A O 1
ATOM 623 N N . GLN A 1 82 ? -3.892 -9.400 3.270 1.00 89.56 82 GLN A N 1
ATOM 624 C CA . GLN A 1 82 ? -3.874 -10.828 2.935 1.00 89.56 82 GLN A CA 1
ATOM 625 C C . GLN A 1 82 ? -3.113 -11.691 3.952 1.00 89.56 82 GLN A C 1
ATOM 627 O O . GLN A 1 82 ? -3.121 -12.921 3.816 1.00 89.56 82 GLN A O 1
ATOM 632 N N . PHE A 1 83 ? -2.443 -11.077 4.930 1.00 88.44 83 PHE A N 1
ATOM 633 C CA . PHE A 1 83 ? -1.632 -11.752 5.941 1.00 88.44 83 PHE A CA 1
ATOM 634 C C . PHE A 1 83 ? -2.160 -11.433 7.341 1.00 88.44 83 PHE A C 1
ATOM 636 O O . PHE A 1 83 ? -2.216 -10.265 7.723 1.00 88.44 83 PHE A O 1
ATOM 643 N N . ASP A 1 84 ? -2.501 -12.476 8.100 1.00 85.31 84 ASP A N 1
ATOM 644 C CA . ASP A 1 84 ? -2.948 -12.348 9.491 1.00 85.31 84 ASP A CA 1
ATOM 645 C C . ASP A 1 84 ? -1.761 -11.942 10.385 1.00 85.31 84 ASP A C 1
ATOM 647 O O . ASP A 1 84 ? -0.714 -12.596 10.383 1.00 85.31 84 ASP A O 1
ATOM 651 N N . GLU A 1 85 ? -1.895 -10.837 11.114 1.00 82.00 85 GLU A N 1
ATOM 652 C CA . GLU A 1 85 ? -0.827 -10.290 11.961 1.00 82.00 85 GLU A CA 1
ATOM 653 C C . GLU A 1 85 ? -0.764 -10.966 13.337 1.00 82.00 85 GLU A C 1
ATOM 655 O O . GLU A 1 85 ? 0.309 -11.028 13.938 1.00 82.00 85 GLU A O 1
ATOM 660 N N . GLU A 1 86 ? -1.875 -11.557 13.786 1.00 82.12 86 GLU A N 1
ATOM 661 C CA . GLU A 1 86 ? -1.952 -12.298 15.050 1.00 82.12 86 GLU A CA 1
ATOM 662 C C . GLU A 1 86 ? -1.179 -13.626 14.975 1.00 82.12 86 GLU A C 1
ATOM 664 O O . GLU A 1 86 ? -0.771 -14.195 15.991 1.00 82.12 86 GLU A O 1
ATOM 669 N N . ASP A 1 87 ? -0.913 -14.125 13.762 1.00 82.88 87 ASP A N 1
ATOM 670 C CA . ASP A 1 87 ? -0.079 -15.303 13.563 1.00 82.88 87 ASP A CA 1
ATOM 671 C C . ASP A 1 87 ? 1.384 -14.957 13.254 1.00 82.88 87 ASP A C 1
ATOM 673 O O . ASP A 1 87 ? 1.725 -14.362 12.231 1.00 82.88 87 ASP A O 1
ATOM 677 N N . ARG A 1 88 ? 2.294 -15.474 14.087 1.00 82.38 88 ARG A N 1
ATOM 678 C CA . ARG A 1 88 ? 3.742 -15.230 13.985 1.00 82.38 88 ARG A CA 1
ATOM 679 C C . ARG A 1 88 ? 4.356 -15.585 12.619 1.00 82.38 88 ARG A C 1
ATOM 681 O O . ARG A 1 88 ? 5.314 -14.938 12.196 1.00 82.38 88 ARG A O 1
ATOM 688 N N . ARG A 1 89 ? 3.856 -16.617 11.926 1.00 81.69 89 ARG A N 1
ATOM 689 C CA . ARG A 1 89 ? 4.340 -17.041 10.595 1.00 81.69 89 ARG A CA 1
ATOM 690 C C . ARG A 1 89 ? 3.804 -16.142 9.480 1.00 81.69 89 ARG A C 1
ATOM 692 O O . ARG A 1 89 ? 4.528 -15.870 8.516 1.00 81.69 89 ARG A O 1
ATOM 699 N N . GLU A 1 90 ? 2.550 -15.702 9.581 1.00 81.88 90 GLU A N 1
ATOM 700 C CA . GLU A 1 90 ? 1.955 -14.779 8.606 1.00 81.88 90 GLU A CA 1
ATOM 701 C C . GLU A 1 90 ? 2.478 -13.349 8.794 1.00 81.88 90 GLU A C 1
ATOM 703 O O . GLU A 1 90 ? 2.830 -12.723 7.796 1.00 81.88 90 GLU A O 1
ATOM 708 N N . GLY A 1 91 ? 2.717 -12.900 10.029 1.00 82.81 91 GLY A N 1
ATOM 709 C CA . GLY A 1 91 ? 3.391 -11.631 10.322 1.00 82.81 91 GLY A CA 1
ATOM 710 C C . GLY A 1 91 ? 4.786 -11.530 9.689 1.00 82.81 91 GLY A C 1
ATOM 711 O O . GLY A 1 91 ? 5.089 -10.562 8.992 1.00 82.81 91 GLY A O 1
ATOM 712 N N . HIS A 1 92 ? 5.623 -12.571 9.807 1.00 84.19 92 HIS A N 1
ATOM 713 C CA . HIS A 1 92 ? 6.928 -12.592 9.125 1.00 84.19 92 HIS A CA 1
ATOM 714 C C . HIS A 1 92 ? 6.789 -12.605 7.588 1.00 84.19 92 HIS A C 1
ATOM 716 O O . HIS A 1 92 ? 7.580 -11.995 6.865 1.00 84.19 92 HIS A O 1
ATOM 722 N N . SER A 1 93 ? 5.749 -13.266 7.072 1.00 84.81 93 SER A N 1
ATOM 723 C CA . SER A 1 93 ? 5.439 -13.273 5.637 1.00 84.81 93 SER A CA 1
ATOM 724 C C . SER A 1 93 ? 4.993 -11.899 5.126 1.00 84.81 93 SER A C 1
ATOM 726 O O . SER A 1 93 ? 5.372 -11.523 4.019 1.00 84.81 93 SER A O 1
ATOM 728 N N . LYS A 1 94 ? 4.257 -11.129 5.936 1.00 85.50 94 LYS A N 1
ATOM 729 C CA . LYS A 1 94 ? 3.821 -9.754 5.645 1.00 85.50 94 LYS A CA 1
ATOM 730 C C . LYS A 1 94 ? 5.014 -8.809 5.486 1.00 85.50 94 LYS A C 1
ATOM 732 O O . LYS A 1 94 ? 5.073 -8.051 4.522 1.00 85.50 94 LYS A O 1
ATOM 737 N N . VAL A 1 95 ? 6.008 -8.906 6.374 1.00 84.88 95 VAL A N 1
ATOM 738 C CA . VAL A 1 95 ? 7.255 -8.122 6.269 1.00 84.88 95 VAL A CA 1
ATOM 739 C C . VAL A 1 95 ? 7.987 -8.440 4.965 1.00 84.88 95 VAL A C 1
ATOM 741 O O . VAL A 1 95 ? 8.339 -7.535 4.212 1.00 84.88 95 VAL A O 1
ATOM 744 N N . ALA A 1 96 ? 8.150 -9.726 4.647 1.00 84.44 96 ALA A N 1
ATOM 745 C CA . ALA A 1 96 ? 8.779 -10.137 3.397 1.00 84.44 96 ALA A CA 1
ATOM 746 C C . ALA A 1 96 ? 7.975 -9.689 2.162 1.00 84.44 96 ALA A C 1
ATOM 748 O O . ALA A 1 96 ? 8.575 -9.289 1.165 1.00 84.44 96 ALA A O 1
ATOM 749 N N . PHE A 1 97 ? 6.638 -9.714 2.217 1.00 87.12 97 PHE A N 1
ATOM 750 C CA . PHE A 1 97 ? 5.781 -9.167 1.164 1.00 87.12 97 PHE A CA 1
ATOM 751 C C . PHE A 1 97 ? 6.093 -7.690 0.909 1.00 87.12 97 PHE A C 1
ATOM 753 O O . PHE A 1 97 ? 6.297 -7.319 -0.245 1.00 87.12 97 PHE A O 1
ATOM 760 N N . PHE A 1 98 ? 6.214 -6.867 1.958 1.00 84.25 98 PHE A N 1
ATOM 761 C CA . PHE A 1 98 ? 6.597 -5.464 1.802 1.00 84.25 98 PHE A CA 1
ATOM 762 C C . PHE A 1 98 ? 7.990 -5.314 1.186 1.00 84.25 98 PHE A C 1
ATOM 764 O O . PHE A 1 98 ? 8.142 -4.538 0.247 1.00 84.25 98 PHE A O 1
ATOM 771 N N . SER A 1 99 ? 8.991 -6.085 1.623 1.00 84.44 99 SER A N 1
ATOM 772 C CA . SER A 1 99 ? 10.331 -6.044 1.016 1.00 84.44 99 SER A CA 1
ATOM 773 C C . SER A 1 99 ? 10.293 -6.345 -0.487 1.00 84.44 99 SER A C 1
ATOM 775 O O . SER A 1 99 ? 10.860 -5.595 -1.282 1.00 84.44 99 SER A O 1
ATOM 777 N N . TYR A 1 100 ? 9.573 -7.395 -0.899 1.00 82.56 100 TYR A N 1
ATOM 778 C CA . TYR A 1 100 ? 9.404 -7.712 -2.320 1.00 82.56 100 TYR A CA 1
ATOM 779 C C . TYR A 1 100 ? 8.588 -6.653 -3.060 1.00 82.56 100 TYR A C 1
ATOM 781 O O . TYR A 1 100 ? 8.921 -6.342 -4.197 1.00 82.56 100 TYR A O 1
ATOM 789 N N . PHE A 1 101 ? 7.564 -6.072 -2.432 1.00 83.38 101 PHE A N 1
ATOM 790 C CA . PHE A 1 101 ? 6.770 -4.982 -2.998 1.00 83.38 101 PHE A CA 1
ATOM 791 C C . PHE A 1 101 ? 7.637 -3.753 -3.293 1.00 83.38 101 PHE A C 1
ATOM 793 O O . PHE A 1 101 ? 7.585 -3.213 -4.398 1.00 83.38 101 PHE A O 1
ATOM 800 N N . TYR A 1 102 ? 8.499 -3.352 -2.355 1.00 77.62 102 TYR A N 1
ATOM 801 C CA . TYR A 1 102 ? 9.447 -2.256 -2.557 1.00 77.62 102 TYR A CA 1
ATOM 802 C C . TYR A 1 102 ? 10.471 -2.564 -3.654 1.00 77.62 102 TYR A C 1
ATOM 804 O O . TYR A 1 102 ? 10.681 -1.728 -4.533 1.00 77.62 102 TYR A O 1
ATOM 812 N N . LEU A 1 103 ? 11.075 -3.757 -3.656 1.00 79.50 103 LEU A N 1
ATOM 813 C CA . LEU A 1 103 ? 12.019 -4.165 -4.704 1.00 79.50 103 LEU A CA 1
ATOM 814 C C . LEU A 1 103 ? 11.360 -4.157 -6.092 1.00 79.50 103 LEU A C 1
ATOM 816 O O . LEU A 1 103 ? 11.909 -3.623 -7.053 1.00 79.50 103 LEU A O 1
ATOM 820 N N . ALA A 1 104 ? 10.155 -4.712 -6.176 1.00 78.62 104 ALA A N 1
ATOM 821 C CA . ALA A 1 104 ? 9.354 -4.805 -7.384 1.00 78.62 104 ALA A CA 1
ATOM 822 C C . ALA A 1 104 ? 8.975 -3.431 -7.960 1.00 78.62 104 ALA A C 1
ATOM 824 O O . ALA A 1 104 ? 9.096 -3.218 -9.166 1.00 78.62 104 ALA A O 1
ATOM 825 N N . MET A 1 105 ? 8.554 -2.485 -7.114 1.00 74.81 105 MET A N 1
ATOM 826 C CA . MET A 1 105 ? 8.256 -1.113 -7.543 1.00 74.81 105 MET A CA 1
ATOM 827 C C . MET A 1 105 ? 9.490 -0.397 -8.088 1.00 74.81 105 MET A C 1
ATOM 829 O O . MET A 1 105 ? 9.399 0.307 -9.092 1.00 74.81 105 MET A O 1
ATOM 833 N N . ASN A 1 106 ? 10.634 -0.572 -7.430 1.00 74.25 106 ASN A N 1
ATOM 834 C CA . ASN A 1 106 ? 11.891 0.035 -7.849 1.00 74.25 106 ASN A CA 1
ATOM 835 C C . ASN A 1 106 ? 12.360 -0.527 -9.196 1.00 74.25 106 ASN A C 1
ATOM 837 O O . ASN A 1 106 ? 12.610 0.228 -10.134 1.00 74.25 106 ASN A O 1
ATOM 841 N N . LEU A 1 107 ? 12.376 -1.853 -9.337 1.00 76.25 107 LEU A N 1
ATOM 842 C CA . LEU A 1 107 ? 12.759 -2.512 -10.582 1.00 76.25 107 LEU A CA 1
ATOM 843 C C . LEU A 1 107 ? 11.808 -2.156 -11.738 1.00 76.25 107 LEU A C 1
ATOM 845 O O . LEU A 1 107 ? 12.262 -1.829 -12.832 1.00 76.25 107 LEU A O 1
ATOM 849 N N . GLY A 1 108 ? 10.493 -2.152 -11.487 1.00 76.06 108 GLY A N 1
ATOM 850 C CA . GLY A 1 108 ? 9.491 -1.738 -12.472 1.00 76.06 108 GLY A CA 1
ATOM 851 C C . GLY A 1 108 ? 9.669 -0.287 -12.928 1.00 76.06 108 GLY A C 1
ATOM 852 O O . GLY A 1 108 ? 9.527 -0.000 -14.113 1.00 76.06 108 GLY A O 1
ATOM 853 N N . SER A 1 109 ? 10.050 0.614 -12.016 1.00 72.25 109 SER A N 1
ATOM 854 C CA . SER A 1 109 ? 10.354 2.009 -12.352 1.00 72.25 109 SER A CA 1
ATOM 855 C C . SER A 1 109 ? 11.593 2.141 -13.242 1.00 72.25 109 SER A C 1
ATOM 857 O O . SER A 1 109 ? 11.572 2.951 -14.162 1.00 72.25 109 SER A O 1
ATOM 859 N N . LEU A 1 110 ? 12.650 1.347 -13.014 1.00 72.88 110 LEU A N 1
ATOM 860 C CA . LEU A 1 110 ? 13.838 1.353 -13.882 1.00 72.88 110 LEU A CA 1
ATOM 861 C C . LEU A 1 110 ? 13.505 0.907 -15.297 1.00 72.88 110 LEU A C 1
ATOM 863 O O . LEU A 1 110 ? 13.778 1.639 -16.243 1.00 72.88 110 LEU A O 1
ATOM 867 N N . PHE A 1 111 ? 12.881 -0.267 -15.431 1.00 73.12 111 PHE A N 1
ATOM 868 C CA . PHE A 1 111 ? 12.505 -0.798 -16.739 1.00 73.12 111 PHE A CA 1
ATOM 869 C C . PHE A 1 111 ? 11.579 0.160 -17.485 1.00 73.12 111 PHE A C 1
ATOM 871 O O . PHE A 1 111 ? 11.774 0.392 -18.676 1.00 73.12 111 PHE A O 1
ATOM 878 N N . SER A 1 112 ? 10.606 0.751 -16.786 1.00 72.88 112 SER A N 1
ATOM 879 C CA . SER A 1 112 ? 9.696 1.712 -17.399 1.00 72.88 112 SER A CA 1
ATOM 880 C C . SER A 1 112 ? 10.416 2.963 -17.892 1.00 72.88 112 SER A C 1
ATOM 882 O O . SER A 1 112 ? 10.131 3.396 -19.000 1.00 72.88 112 SER A O 1
ATOM 884 N N . ASN A 1 113 ? 11.347 3.523 -17.118 1.00 68.44 113 ASN A N 1
ATOM 885 C CA . ASN A 1 113 ? 12.084 4.720 -17.529 1.00 68.44 113 ASN A CA 1
ATOM 886 C C . ASN A 1 113 ? 12.991 4.444 -18.739 1.00 68.44 113 ASN A C 1
ATOM 888 O O . ASN A 1 113 ? 13.107 5.286 -19.624 1.00 68.44 113 ASN A O 1
ATOM 892 N N . THR A 1 114 ? 13.603 3.257 -18.820 1.00 73.50 114 THR A N 1
ATOM 893 C CA . THR A 1 114 ? 14.420 2.861 -19.980 1.00 73.50 114 THR A CA 1
ATOM 894 C C . THR A 1 114 ? 13.578 2.677 -21.244 1.00 73.50 114 THR A C 1
ATOM 896 O O . THR A 1 114 ? 13.960 3.149 -22.311 1.00 73.50 114 THR A O 1
ATOM 899 N N . ILE A 1 115 ? 12.428 2.005 -21.131 1.00 72.62 115 ILE A N 1
ATOM 900 C CA . ILE A 1 115 ? 11.524 1.764 -22.265 1.00 72.62 115 ILE A CA 1
ATOM 901 C C . ILE A 1 115 ? 10.851 3.066 -22.720 1.00 72.62 115 ILE A C 1
ATOM 903 O O . ILE A 1 115 ? 10.683 3.275 -23.918 1.00 72.62 115 ILE A O 1
ATOM 907 N N . LEU A 1 116 ? 10.487 3.946 -21.781 1.00 67.31 116 LEU A N 1
ATOM 908 C CA . LEU A 1 116 ? 9.893 5.245 -22.090 1.00 67.31 116 LEU A CA 1
ATOM 909 C C . LEU A 1 116 ? 10.858 6.118 -22.897 1.00 67.31 116 LEU A C 1
ATOM 911 O O . LEU A 1 116 ? 10.465 6.602 -23.951 1.00 67.31 116 LEU A O 1
ATOM 915 N N . GLY A 1 117 ? 12.120 6.231 -22.462 1.00 66.62 117 GLY A N 1
ATOM 916 C CA . GLY A 1 117 ? 13.136 6.985 -23.203 1.00 66.62 117 GLY A CA 1
ATOM 917 C C . GLY A 1 117 ? 13.327 6.467 -24.631 1.00 66.62 117 GLY A C 1
ATOM 918 O O . GLY A 1 117 ? 13.397 7.251 -25.569 1.00 66.62 117 GLY A O 1
ATOM 919 N N . TYR A 1 118 ? 13.290 5.144 -24.824 1.00 71.31 118 TYR A N 1
ATOM 920 C CA . TYR A 1 118 ? 13.353 4.552 -26.162 1.00 71.31 118 TYR A CA 1
ATOM 921 C C . TYR A 1 118 ? 12.148 4.930 -27.044 1.00 71.31 118 TYR A C 1
ATOM 923 O O . TYR A 1 118 ? 12.314 5.244 -28.220 1.00 71.31 118 TYR A O 1
ATOM 931 N N . PHE A 1 119 ? 10.927 4.924 -26.497 1.00 70.31 119 PHE A N 1
ATOM 932 C CA . PHE A 1 119 ? 9.733 5.318 -27.257 1.00 70.31 119 PHE A CA 1
ATOM 933 C C . PHE A 1 119 ? 9.650 6.824 -27.535 1.00 70.31 119 PHE A C 1
ATOM 935 O O . PHE A 1 119 ? 9.084 7.210 -28.563 1.00 70.31 119 PHE A O 1
ATOM 942 N N . GLU A 1 120 ? 10.186 7.658 -26.640 1.00 66.31 120 GLU A N 1
ATOM 943 C CA . GLU A 1 120 ? 10.297 9.105 -26.841 1.00 66.31 120 GLU A CA 1
ATOM 944 C C . GLU A 1 120 ? 11.275 9.436 -27.973 1.00 66.31 120 GLU A C 1
ATOM 946 O O . GLU A 1 120 ? 10.908 10.195 -28.871 1.00 66.31 120 GLU A O 1
ATOM 951 N N . ASP A 1 121 ? 12.458 8.814 -27.981 1.00 69.44 121 ASP A N 1
ATOM 952 C CA . ASP A 1 121 ? 13.500 9.058 -28.985 1.00 69.44 121 ASP A CA 1
ATOM 953 C C . ASP A 1 121 ? 13.087 8.596 -30.397 1.00 69.44 121 ASP A C 1
ATOM 955 O O . ASP A 1 121 ? 13.378 9.268 -31.387 1.00 69.44 121 ASP A O 1
ATOM 959 N N . GLU A 1 122 ? 12.357 7.481 -30.507 1.00 74.88 122 GLU A N 1
ATOM 960 C CA . GLU A 1 122 ? 11.884 6.929 -31.790 1.00 74.88 122 GLU A CA 1
ATOM 961 C C . GLU A 1 122 ? 10.577 7.587 -32.294 1.00 74.88 122 GLU A C 1
ATOM 963 O O . GLU A 1 122 ? 10.104 7.296 -33.394 1.00 74.88 122 GLU A O 1
ATOM 968 N N . GLY A 1 123 ? 9.947 8.468 -31.503 1.00 68.19 123 GLY A N 1
ATOM 969 C CA . GLY A 1 123 ? 8.723 9.185 -31.890 1.00 68.19 123 GLY A CA 1
ATOM 970 C C . GLY A 1 123 ? 7.455 8.318 -31.983 1.00 68.19 123 GLY A C 1
ATOM 971 O O . GLY A 1 123 ? 6.449 8.743 -32.556 1.00 68.19 123 GLY A O 1
ATOM 972 N N . ILE A 1 124 ? 7.456 7.110 -31.406 1.00 73.38 124 ILE A N 1
ATOM 973 C CA . ILE A 1 124 ? 6.372 6.118 -31.539 1.00 73.38 124 ILE A CA 1
ATOM 974 C C . ILE A 1 124 ? 5.419 6.145 -30.327 1.00 73.38 124 ILE A C 1
ATOM 976 O O . ILE A 1 124 ? 5.148 5.133 -29.674 1.00 73.38 124 ILE A O 1
ATOM 980 N N . TRP A 1 125 ? 4.843 7.311 -30.033 1.00 72.31 125 TRP A N 1
ATOM 981 C CA . TRP A 1 125 ? 3.955 7.499 -28.873 1.00 72.31 125 TRP A CA 1
ATOM 982 C C . TRP A 1 125 ? 2.693 6.614 -28.895 1.00 72.31 125 TRP A C 1
ATOM 984 O O . TRP A 1 125 ? 2.216 6.161 -27.854 1.00 72.31 125 TRP A O 1
ATOM 994 N N . ALA A 1 126 ? 2.155 6.315 -30.082 1.00 78.69 126 ALA A N 1
ATOM 995 C CA . ALA A 1 126 ? 0.926 5.531 -30.228 1.00 78.69 126 ALA A CA 1
ATOM 996 C C . ALA A 1 126 ? 1.063 4.081 -29.722 1.00 78.69 126 ALA A C 1
ATOM 998 O O . ALA A 1 126 ? 0.123 3.548 -29.129 1.00 78.69 126 ALA A O 1
ATOM 999 N N . ILE A 1 127 ? 2.226 3.445 -29.912 1.00 75.38 127 ILE A N 1
ATOM 1000 C CA . ILE A 1 127 ? 2.465 2.074 -29.432 1.00 75.38 127 ILE A CA 1
ATOM 1001 C C . ILE A 1 127 ? 2.547 2.052 -27.901 1.00 75.38 127 ILE A C 1
ATOM 1003 O O . ILE A 1 127 ? 1.998 1.139 -27.284 1.00 75.38 127 ILE A O 1
ATOM 1007 N N . GLY A 1 128 ? 3.131 3.083 -27.282 1.00 72.62 128 GLY A N 1
ATOM 1008 C CA . GLY A 1 128 ? 3.157 3.242 -25.825 1.00 72.62 128 GLY A CA 1
ATOM 1009 C C . GLY A 1 128 ? 1.756 3.297 -25.204 1.00 72.62 128 GLY A C 1
ATOM 1010 O O . GLY A 1 128 ? 1.501 2.642 -24.187 1.00 72.62 128 GLY A O 1
ATOM 1011 N N . PHE A 1 129 ? 0.809 3.986 -25.850 1.00 75.69 129 PHE A N 1
ATOM 1012 C CA . PHE A 1 129 ? -0.590 4.012 -25.407 1.00 75.69 129 PHE A CA 1
ATOM 1013 C C . PHE A 1 129 ? -1.259 2.637 -25.489 1.00 75.69 129 PHE A C 1
ATOM 1015 O O . PHE A 1 129 ? -1.833 2.182 -24.498 1.00 75.69 129 PHE A O 1
ATOM 1022 N N . TRP A 1 130 ? -1.150 1.943 -26.626 1.00 82.06 130 TRP A N 1
ATOM 1023 C CA . TRP A 1 130 ? -1.734 0.605 -26.784 1.00 82.06 130 TRP A CA 1
ATOM 1024 C C . TRP A 1 130 ? -1.114 -0.417 -25.830 1.00 82.06 130 TRP A C 1
ATOM 1026 O O . TRP A 1 130 ? -1.839 -1.200 -25.213 1.00 82.06 130 TRP A O 1
ATOM 1036 N N . ALA A 1 131 ? 0.206 -0.369 -25.643 1.00 77.38 131 ALA A N 1
ATOM 1037 C CA . ALA A 1 131 ? 0.911 -1.198 -24.675 1.00 77.38 131 ALA A CA 1
ATOM 1038 C C . ALA A 1 131 ? 0.420 -0.933 -23.241 1.00 77.38 131 ALA A C 1
ATOM 1040 O O . ALA A 1 131 ? 0.187 -1.877 -22.482 1.00 77.38 131 ALA A O 1
ATOM 1041 N N . SER A 1 132 ? 0.186 0.332 -22.883 1.00 77.44 132 SER A N 1
ATOM 1042 C CA . SER A 1 132 ? -0.333 0.733 -21.570 1.00 77.44 132 SER A CA 1
ATOM 1043 C C . SER A 1 132 ? -1.768 0.254 -21.333 1.00 77.44 132 SER A C 1
ATOM 1045 O O . SER A 1 132 ? -2.096 -0.248 -20.259 1.00 77.44 132 SER A O 1
ATOM 1047 N N . THR A 1 133 ? -2.638 0.353 -22.341 1.00 81.94 133 THR A N 1
ATOM 1048 C CA . THR A 1 133 ? -4.016 -0.150 -22.251 1.00 81.94 133 THR A CA 1
ATOM 1049 C C . THR A 1 133 ? -4.061 -1.676 -22.160 1.00 81.94 133 THR A C 1
ATOM 1051 O O . THR A 1 133 ? -4.767 -2.216 -21.306 1.00 81.94 133 THR A O 1
ATOM 1054 N N . ALA A 1 134 ? -3.278 -2.383 -22.981 1.00 83.81 134 ALA A N 1
ATOM 1055 C CA . ALA A 1 134 ? -3.214 -3.845 -22.965 1.00 83.81 134 ALA A CA 1
ATOM 1056 C C . ALA A 1 134 ? -2.716 -4.382 -21.616 1.00 83.81 134 ALA A C 1
ATOM 1058 O O . ALA A 1 134 ? -3.273 -5.330 -21.061 1.00 83.81 134 ALA A O 1
ATOM 1059 N N . SER A 1 135 ? -1.699 -3.741 -21.048 1.00 79.25 135 SER A N 1
ATOM 1060 C CA . SER A 1 135 ? -1.167 -4.117 -19.741 1.00 79.25 135 SER A CA 1
ATOM 1061 C C . SER A 1 135 ? -2.124 -3.758 -18.595 1.00 79.25 135 SER A C 1
ATOM 1063 O O . SER A 1 135 ? -2.256 -4.547 -17.660 1.00 79.25 135 SER A O 1
ATOM 1065 N N . ALA A 1 136 ? -2.865 -2.642 -18.670 1.00 81.81 136 ALA A N 1
ATOM 1066 C CA . ALA A 1 136 ? -3.889 -2.305 -17.671 1.00 81.81 136 ALA A CA 1
ATOM 1067 C C . ALA A 1 136 ? -5.008 -3.351 -17.651 1.00 81.81 136 ALA A C 1
ATOM 1069 O O . ALA A 1 136 ? -5.447 -3.789 -16.586 1.00 81.81 136 ALA A O 1
ATOM 1070 N N . PHE A 1 137 ? -5.421 -3.799 -18.837 1.00 86.19 137 PHE A N 1
ATOM 1071 C CA . PHE A 1 137 ? -6.379 -4.883 -18.985 1.00 86.19 137 PHE A CA 1
ATOM 1072 C C . PHE A 1 137 ? -5.833 -6.204 -18.426 1.00 86.19 137 PHE A C 1
ATOM 1074 O O . PHE A 1 137 ? -6.524 -6.876 -17.663 1.00 86.19 137 PHE A O 1
ATOM 1081 N N . ALA A 1 138 ? -4.574 -6.548 -18.712 1.00 85.81 138 ALA A N 1
ATOM 1082 C CA . ALA A 1 138 ? -3.934 -7.738 -18.152 1.00 85.81 138 ALA A CA 1
ATOM 1083 C C . ALA A 1 138 ? -3.864 -7.700 -16.613 1.00 85.81 138 ALA A C 1
ATOM 1085 O O . ALA A 1 138 ? -4.156 -8.703 -15.960 1.00 85.81 138 ALA A O 1
ATOM 1086 N N . ALA A 1 139 ? -3.536 -6.546 -16.019 1.00 82.94 139 ALA A N 1
ATOM 1087 C CA . ALA 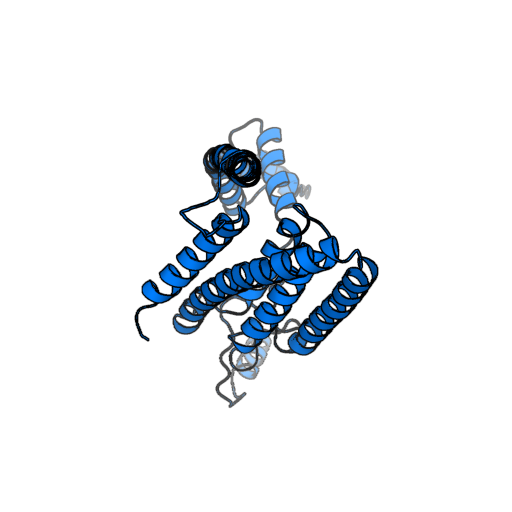A 1 139 ? -3.539 -6.366 -14.567 1.00 82.94 139 ALA A CA 1
ATOM 1088 C C . ALA A 1 139 ? -4.941 -6.544 -13.967 1.00 82.94 139 ALA A C 1
ATOM 1090 O O . ALA A 1 139 ? -5.085 -7.206 -12.939 1.00 82.94 139 ALA A O 1
ATOM 1091 N N . LEU A 1 140 ? -5.974 -6.005 -14.624 1.00 85.88 140 LEU A N 1
ATOM 1092 C CA . LEU A 1 140 ? -7.365 -6.183 -14.210 1.00 85.88 140 LEU A CA 1
ATOM 1093 C C . LEU A 1 140 ? -7.775 -7.659 -14.263 1.00 85.88 140 LEU A C 1
ATOM 1095 O O . LEU A 1 140 ? -8.321 -8.174 -13.292 1.00 85.88 140 LEU A O 1
ATOM 1099 N N . VAL A 1 141 ? -7.466 -8.361 -15.354 1.00 88.81 141 VAL A N 1
ATOM 1100 C CA . VAL A 1 141 ? -7.766 -9.793 -15.499 1.00 88.81 141 VAL A CA 1
ATOM 1101 C C . VAL A 1 141 ? -7.061 -10.612 -14.416 1.00 88.81 141 VAL A C 1
ATOM 1103 O O . VAL A 1 141 ? -7.699 -11.435 -13.762 1.00 88.81 141 VAL A O 1
ATOM 1106 N N . LEU A 1 142 ? -5.773 -10.356 -14.161 1.00 86.06 142 LEU A N 1
ATOM 1107 C CA . LEU A 1 142 ? -5.028 -11.011 -13.080 1.00 86.06 142 LEU A CA 1
ATOM 1108 C C . LEU A 1 142 ? -5.658 -10.751 -11.707 1.00 86.06 142 LEU A C 1
ATOM 1110 O O . LEU A 1 142 ? -5.780 -11.677 -10.902 1.00 86.06 142 LEU A O 1
ATOM 1114 N N . PHE A 1 143 ? -6.083 -9.513 -11.448 1.00 85.19 143 PHE A N 1
ATOM 1115 C CA . PHE A 1 143 ? -6.743 -9.152 -10.199 1.00 85.19 143 PHE A CA 1
ATOM 1116 C C . PHE A 1 143 ? -8.074 -9.895 -10.029 1.00 85.19 143 PHE A C 1
ATOM 1118 O O . PHE A 1 143 ? -8.316 -10.461 -8.963 1.00 85.19 143 PHE A O 1
ATOM 1125 N N . LEU A 1 144 ? -8.890 -9.955 -11.086 1.00 87.75 144 LEU A N 1
ATOM 1126 C CA . LEU A 1 144 ? -10.194 -10.626 -11.094 1.00 87.75 144 LEU A CA 1
ATOM 1127 C C . LEU A 1 144 ? -10.081 -12.150 -10.941 1.00 87.75 144 LEU A C 1
ATOM 1129 O O . LEU A 1 144 ? -10.858 -12.761 -10.212 1.00 87.75 144 LEU A O 1
ATOM 1133 N N . ILE A 1 145 ? -9.077 -12.778 -11.561 1.00 88.88 145 ILE A N 1
ATOM 1134 C CA . ILE A 1 145 ? -8.797 -14.214 -11.374 1.00 88.88 145 ILE A CA 1
ATOM 1135 C C . ILE A 1 145 ? -8.430 -14.515 -9.910 1.00 88.88 145 ILE A C 1
ATOM 1137 O O . ILE A 1 145 ? -8.734 -15.593 -9.395 1.00 88.88 145 ILE A O 1
ATOM 1141 N N . GLY A 1 146 ? -7.777 -13.571 -9.227 1.00 82.88 146 GLY A N 1
ATOM 1142 C CA . GLY A 1 146 ? -7.405 -13.688 -7.817 1.00 82.88 146 GLY A CA 1
ATOM 1143 C C . GLY A 1 146 ? -8.548 -13.452 -6.826 1.00 82.88 146 GLY A C 1
ATOM 1144 O O . GLY A 1 146 ? -8.453 -13.928 -5.695 1.00 82.88 146 GLY A O 1
ATOM 1145 N N . THR A 1 147 ? -9.640 -12.794 -7.240 1.00 84.62 147 THR A N 1
ATOM 1146 C CA . THR A 1 147 ? -10.772 -12.399 -6.381 1.00 84.62 147 THR A CA 1
ATOM 1147 C C . THR A 1 147 ? -11.287 -13.479 -5.421 1.00 84.62 147 THR A C 1
ATOM 1149 O O . THR A 1 147 ? -11.426 -13.165 -4.238 1.00 84.62 147 THR A O 1
ATOM 1152 N N . PRO A 1 148 ? -11.518 -14.747 -5.824 1.00 82.06 148 PRO A N 1
ATOM 1153 C CA . PRO A 1 148 ? -12.031 -15.761 -4.899 1.00 82.06 148 PRO A CA 1
ATOM 1154 C C . PRO A 1 148 ? -11.054 -16.136 -3.773 1.00 82.06 148 PRO A C 1
ATOM 1156 O O . PRO A 1 148 ? -11.467 -16.762 -2.800 1.00 82.06 148 PRO A O 1
ATOM 1159 N N . ARG A 1 149 ? -9.767 -15.783 -3.888 1.00 82.56 149 ARG A N 1
ATOM 1160 C CA . ARG A 1 149 ? -8.747 -16.077 -2.871 1.00 82.56 149 ARG A CA 1
ATOM 1161 C C . ARG A 1 149 ? -8.452 -14.905 -1.940 1.00 82.56 149 ARG A C 1
ATOM 1163 O O . ARG A 1 149 ? -7.700 -15.104 -0.987 1.00 82.56 149 ARG A O 1
ATOM 1170 N N . TYR A 1 150 ? -8.992 -13.716 -2.196 1.00 86.94 150 TYR A N 1
ATOM 1171 C CA . TYR A 1 150 ? -8.691 -12.545 -1.378 1.00 86.94 150 TYR A CA 1
ATOM 1172 C C . TYR A 1 150 ? -9.505 -12.501 -0.085 1.00 86.94 150 TYR A C 1
ATOM 1174 O O . TYR A 1 150 ? -10.694 -12.828 -0.060 1.00 86.94 150 TYR A O 1
ATOM 1182 N N . ARG A 1 151 ? -8.846 -12.052 0.983 1.00 86.56 151 ARG A N 1
ATOM 1183 C CA . ARG A 1 151 ? -9.470 -11.696 2.259 1.00 86.56 151 ARG A CA 1
ATOM 1184 C C . ARG A 1 151 ? -9.898 -10.232 2.227 1.00 86.56 151 ARG A C 1
ATOM 1186 O O . ARG A 1 151 ? -9.207 -9.404 1.633 1.00 86.56 151 ARG A O 1
ATOM 1193 N N . HIS A 1 152 ? -11.031 -9.932 2.854 1.00 85.94 152 HIS A N 1
ATOM 1194 C CA . HIS A 1 152 ? -11.601 -8.588 2.905 1.00 85.94 152 HIS A CA 1
ATOM 1195 C C . HIS A 1 152 ? -11.981 -8.221 4.336 1.00 85.94 152 HIS A C 1
ATOM 1197 O O . HIS A 1 152 ? -12.453 -9.065 5.090 1.00 85.94 152 HIS A O 1
ATOM 1203 N N . PHE A 1 153 ? -11.853 -6.950 4.699 1.00 83.44 153 PHE A N 1
ATOM 1204 C CA . PHE A 1 153 ? -12.397 -6.433 5.952 1.00 83.44 153 PHE A CA 1
ATOM 1205 C C . PHE A 1 153 ? -13.750 -5.770 5.709 1.00 83.44 153 PHE A C 1
ATOM 1207 O O . PHE A 1 153 ? -13.968 -5.109 4.690 1.00 83.44 153 PHE A O 1
ATOM 1214 N N . LYS A 1 154 ? -14.685 -5.937 6.651 1.00 78.81 154 LYS A N 1
ATOM 1215 C CA . LYS A 1 154 ? -15.979 -5.251 6.568 1.00 78.81 154 LYS A CA 1
ATOM 1216 C C . LYS A 1 154 ? -15.765 -3.737 6.726 1.00 78.81 154 LYS A C 1
ATOM 1218 O O . LYS A 1 154 ? -15.012 -3.325 7.609 1.00 78.81 154 LYS A O 1
ATOM 1223 N N . PRO A 1 155 ? -16.426 -2.897 5.910 1.00 74.12 155 PRO A N 1
ATOM 1224 C CA . PRO A 1 155 ? -16.254 -1.451 5.979 1.00 74.12 155 PRO A CA 1
ATOM 1225 C C . PRO A 1 155 ? -16.717 -0.911 7.339 1.00 74.12 155 PRO A C 1
ATOM 1227 O O . PRO A 1 155 ? -17.900 -0.951 7.678 1.00 74.12 155 PRO A O 1
ATOM 1230 N N . ASN A 1 156 ? -15.777 -0.373 8.117 1.00 66.94 156 ASN A N 1
ATOM 1231 C CA . ASN A 1 156 ? -15.996 0.093 9.487 1.00 66.94 156 ASN A CA 1
ATOM 1232 C C . ASN A 1 156 ? -16.431 1.573 9.549 1.00 66.94 156 ASN A C 1
ATOM 1234 O O . ASN A 1 156 ? -15.804 2.399 10.205 1.00 66.94 156 ASN A O 1
ATOM 1238 N N . GLY A 1 157 ? -17.537 1.927 8.885 1.00 76.56 157 GLY A N 1
ATOM 1239 C CA . GLY A 1 157 ? -18.079 3.297 8.876 1.00 76.56 157 GLY A CA 1
ATOM 1240 C C . GLY A 1 157 ? -17.103 4.368 8.352 1.00 76.56 157 GLY A C 1
ATOM 1241 O O . GLY A 1 157 ? -15.997 4.069 7.917 1.00 76.56 157 GLY A O 1
ATOM 1242 N N . ASN A 1 158 ? -17.512 5.643 8.362 1.00 80.88 158 ASN A N 1
ATOM 1243 C CA . ASN A 1 158 ? -16.657 6.732 7.874 1.00 80.88 158 ASN A CA 1
ATOM 1244 C C . ASN A 1 158 ? -15.759 7.288 9.006 1.00 80.88 158 ASN A C 1
ATOM 1246 O O . ASN A 1 158 ? -16.287 7.940 9.916 1.00 80.88 158 ASN A O 1
ATOM 1250 N N . PRO A 1 159 ? -14.425 7.101 8.960 1.00 80.56 159 PRO A N 1
ATOM 1251 C CA . PRO A 1 159 ? -13.514 7.624 9.980 1.00 80.56 159 PRO A CA 1
ATOM 1252 C C . PRO A 1 159 ? -13.496 9.158 10.018 1.00 80.56 159 PRO A C 1
ATOM 1254 O O . PRO A 1 159 ? -13.415 9.743 11.097 1.00 80.56 159 PRO A O 1
ATOM 1257 N N . LEU A 1 160 ? -13.669 9.827 8.870 1.00 84.19 160 LEU A N 1
ATOM 1258 C CA . LEU A 1 160 ? -13.735 11.291 8.813 1.00 84.19 160 LEU A CA 1
ATOM 1259 C C . LEU A 1 160 ? -14.979 11.825 9.520 1.00 84.19 160 LEU A C 1
ATOM 1261 O O . LEU A 1 160 ? -14.897 12.812 10.244 1.00 84.19 160 LEU A O 1
ATOM 1265 N N . ALA A 1 161 ? -16.121 11.147 9.370 1.00 82.81 161 ALA A N 1
ATOM 1266 C CA . ALA A 1 161 ? -17.341 11.538 10.069 1.00 82.81 161 ALA A CA 1
ATOM 1267 C C . ALA A 1 161 ? -17.159 11.454 11.592 1.00 82.81 161 ALA A C 1
ATOM 1269 O O . ALA A 1 161 ? -17.570 12.373 12.295 1.00 82.81 161 ALA A O 1
ATOM 1270 N N . ARG A 1 162 ? -16.482 10.409 12.091 1.00 79.88 162 ARG A N 1
ATOM 1271 C CA . ARG A 1 162 ? -16.148 10.253 13.520 1.00 79.88 162 ARG A CA 1
ATOM 1272 C C . ARG A 1 162 ? -15.205 11.358 14.006 1.00 79.88 162 ARG A C 1
ATOM 1274 O O . ARG A 1 162 ? -15.436 11.944 15.059 1.00 79.88 162 ARG A O 1
ATOM 1281 N N . PHE A 1 163 ? -14.190 11.702 13.214 1.00 84.69 163 PHE A N 1
ATOM 1282 C CA . PHE A 1 163 ? -13.268 12.796 13.530 1.00 84.69 163 PHE A CA 1
ATOM 1283 C C . PHE A 1 163 ? -13.989 14.153 13.598 1.00 84.69 163 PHE A C 1
ATOM 1285 O O . PHE A 1 163 ? -13.874 14.884 14.585 1.00 84.69 163 PHE A O 1
ATOM 1292 N N . CYS A 1 164 ? -14.806 14.465 12.587 1.00 84.00 164 CYS A N 1
ATOM 1293 C CA . CYS A 1 164 ? -15.629 15.672 12.564 1.00 84.00 164 CYS A CA 1
ATOM 1294 C C . CYS A 1 164 ? -16.624 15.707 13.730 1.00 84.00 164 CYS A C 1
ATOM 1296 O O . CYS A 1 164 ? -16.829 16.767 14.316 1.00 84.00 164 CYS A O 1
ATOM 1298 N N . GLN A 1 165 ? -17.207 14.567 14.107 1.00 83.62 165 GLN A N 1
ATOM 1299 C CA . GLN A 1 165 ? -18.115 14.454 15.249 1.00 83.62 165 GLN A CA 1
ATOM 1300 C C . GLN A 1 165 ? -17.431 14.870 16.555 1.00 83.62 165 GLN A C 1
ATOM 1302 O O . GLN A 1 165 ? -17.977 15.696 17.289 1.00 83.62 165 GLN A O 1
ATOM 1307 N N . VAL A 1 166 ? -16.219 14.367 16.810 1.00 82.81 166 VAL A N 1
ATOM 1308 C CA . VAL A 1 166 ? -15.432 14.707 18.006 1.00 82.81 166 VAL A CA 1
ATOM 1309 C C . VAL A 1 166 ? -15.055 16.190 18.023 1.00 82.81 166 VAL A C 1
ATOM 1311 O O . VAL A 1 166 ? -15.219 16.848 19.052 1.00 82.81 166 VAL A O 1
ATOM 1314 N N . LEU A 1 167 ? -14.616 16.748 16.889 1.00 82.62 167 LEU A N 1
ATOM 1315 C CA . LEU A 1 167 ? -14.290 18.174 16.792 1.00 82.62 167 LEU A CA 1
ATOM 1316 C C . LEU A 1 167 ? -15.517 19.066 17.013 1.00 82.62 167 LEU A C 1
ATOM 1318 O O . LEU A 1 167 ? -15.465 19.996 17.817 1.00 82.62 167 LEU A O 1
ATOM 1322 N N . VAL A 1 168 ? -16.639 18.770 16.353 1.00 82.75 168 VAL A N 1
ATOM 1323 C CA . VAL A 1 168 ? -17.890 19.528 16.507 1.00 82.75 168 VAL A CA 1
ATOM 1324 C C . VAL A 1 168 ? -18.398 19.454 17.948 1.00 82.75 168 VAL A C 1
ATOM 1326 O O . VAL A 1 168 ? -18.833 20.471 18.493 1.00 82.75 168 VAL A O 1
ATOM 1329 N N . ALA A 1 169 ? -18.319 18.287 18.594 1.00 79.06 169 ALA A N 1
ATOM 1330 C CA . ALA A 1 169 ? -18.706 18.123 19.992 1.00 79.06 169 ALA A CA 1
ATOM 1331 C C . ALA A 1 169 ? -17.802 18.925 20.947 1.00 79.06 169 ALA A C 1
ATOM 1333 O O . ALA A 1 169 ? -18.310 19.545 21.886 1.00 79.06 169 ALA A O 1
ATOM 1334 N N . ALA A 1 170 ? -16.490 18.966 20.694 1.00 77.88 170 ALA A N 1
ATOM 1335 C CA . ALA A 1 170 ? -15.540 19.754 21.480 1.00 77.88 170 ALA A CA 1
ATOM 1336 C C . ALA A 1 170 ? -15.764 21.269 21.318 1.00 77.88 170 ALA A C 1
ATOM 1338 O O . ALA A 1 170 ? -15.877 21.987 22.315 1.00 77.88 170 ALA A O 1
ATOM 1339 N N . VAL A 1 171 ? -15.933 21.745 20.077 1.00 79.94 171 VAL A N 1
ATOM 1340 C CA . VAL A 1 171 ? -16.193 23.162 19.765 1.00 79.94 171 VAL A CA 1
ATOM 1341 C C . VAL A 1 171 ? -17.532 23.626 20.343 1.00 79.94 171 VAL A C 1
ATOM 1343 O O . VAL A 1 171 ? -17.581 24.663 20.998 1.00 79.94 171 VAL A O 1
ATOM 1346 N N . LYS A 1 172 ? -18.615 22.846 20.195 1.00 74.25 172 LYS A N 1
ATOM 1347 C CA . LYS A 1 172 ? -19.934 23.191 20.768 1.00 74.25 172 LYS A CA 1
ATOM 1348 C C . LYS A 1 172 ? -19.929 23.260 22.293 1.00 74.25 172 LYS A C 1
ATOM 1350 O O . LYS A 1 172 ? -20.723 23.994 22.873 1.00 74.25 172 LYS A O 1
ATOM 1355 N N . LYS A 1 173 ? -19.063 22.485 22.951 1.00 70.31 173 LYS A N 1
ATOM 1356 C CA . LYS A 1 173 ? -18.873 22.542 24.406 1.00 70.31 173 LYS A CA 1
ATOM 1357 C C . LYS A 1 173 ? -17.885 23.642 24.825 1.00 70.31 173 LYS A C 1
ATOM 1359 O O . LYS A 1 173 ? -17.682 23.780 26.029 1.00 70.31 173 LYS A O 1
ATOM 1364 N N . ALA A 1 174 ? -17.309 24.396 23.873 1.00 60.78 174 ALA A N 1
ATOM 1365 C CA . ALA A 1 174 ? -16.294 25.442 24.054 1.00 60.78 174 ALA A CA 1
ATOM 1366 C C . ALA A 1 174 ? -15.169 25.025 25.020 1.00 60.78 174 ALA A C 1
ATOM 1368 O O . ALA A 1 174 ? -14.718 25.810 25.853 1.00 60.78 174 ALA A O 1
ATOM 1369 N N . ARG A 1 175 ? -14.775 23.745 24.982 1.00 61.03 175 ARG A N 1
ATOM 1370 C CA . ARG A 1 175 ? -13.860 23.144 25.958 1.00 61.03 175 ARG A CA 1
ATOM 1371 C C . ARG A 1 175 ? -12.896 22.158 25.305 1.00 61.03 175 ARG A C 1
ATOM 1373 O O . ARG A 1 175 ? -13.117 21.689 24.194 1.00 61.03 175 ARG A O 1
ATOM 1380 N N . PHE A 1 176 ? -11.822 21.862 26.034 1.00 71.56 176 PHE A N 1
ATOM 1381 C CA . PHE A 1 176 ? -10.770 20.914 25.663 1.00 71.56 176 PHE A CA 1
ATOM 1382 C C . PHE A 1 176 ? -11.336 19.541 25.242 1.00 71.56 176 PHE A C 1
ATOM 1384 O O . PHE A 1 176 ? -12.385 19.134 25.742 1.00 71.56 176 PHE A O 1
ATOM 1391 N N . LEU A 1 177 ? -10.642 18.811 24.359 1.00 68.06 177 LEU A N 1
ATOM 1392 C CA . LEU A 1 177 ? -11.118 17.551 23.750 1.00 68.06 177 LEU A CA 1
ATOM 1393 C C . LEU A 1 177 ? -11.550 16.493 24.778 1.00 68.06 177 LEU A C 1
ATOM 1395 O O . LEU A 1 177 ? -12.507 15.764 24.538 1.00 68.06 177 LEU A O 1
ATOM 1399 N N . ASP A 1 178 ? -10.918 16.453 25.952 1.00 66.12 178 ASP A N 1
ATOM 1400 C CA . ASP A 1 178 ? -11.289 15.558 27.062 1.00 66.12 178 ASP A CA 1
ATOM 1401 C C . ASP A 1 178 ? -12.750 15.743 27.501 1.00 66.12 178 ASP A C 1
ATOM 1403 O O . ASP A 1 178 ? -13.433 14.794 27.883 1.00 66.12 178 ASP A O 1
ATOM 1407 N N . ARG A 1 179 ? -13.270 16.972 27.391 1.00 65.12 179 ARG A N 1
ATOM 1408 C CA . ARG A 1 179 ? -14.656 17.306 27.728 1.00 65.12 179 ARG A CA 1
ATOM 1409 C C . ARG A 1 179 ? -15.661 16.891 26.633 1.00 65.12 179 ARG A C 1
ATOM 1411 O O . ARG A 1 179 ? -16.867 17.013 26.845 1.00 65.12 179 ARG A O 1
ATOM 1418 N N . ALA A 1 180 ? -15.230 16.386 25.478 1.00 61.09 180 ALA A N 1
ATOM 1419 C CA . ALA A 1 180 ? -16.154 15.809 24.497 1.00 61.09 180 ALA A CA 1
ATOM 1420 C C . ALA A 1 180 ? -16.701 14.444 24.961 1.00 61.09 180 ALA A C 1
ATOM 1422 O O . ALA A 1 180 ? -17.846 14.118 24.645 1.00 61.09 180 ALA A O 1
ATOM 1423 N N . ALA A 1 181 ? -15.925 13.714 25.775 1.00 60.47 181 ALA A N 1
ATOM 1424 C CA . ALA A 1 181 ? -16.240 12.363 26.238 1.00 60.47 181 ALA A CA 1
ATOM 1425 C C . ALA A 1 181 ? -17.092 12.293 27.523 1.00 60.47 181 ALA A C 1
ATOM 1427 O O . ALA A 1 181 ? -17.665 11.246 27.815 1.00 60.47 181 ALA A O 1
ATOM 1428 N N . TYR A 1 182 ? -17.201 13.380 28.304 1.00 63.81 182 TYR A N 1
ATOM 1429 C CA . TYR A 1 182 ? -18.024 13.371 29.524 1.00 63.81 182 TYR A CA 1
ATOM 1430 C C . TYR A 1 182 ? -19.515 13.574 29.205 1.00 63.81 182 TYR A C 1
ATOM 1432 O O . TYR A 1 182 ? -19.891 14.486 28.453 1.00 63.81 182 TYR A O 1
ATOM 1440 N N . ILE A 1 183 ? -20.361 12.752 29.832 1.00 63.22 183 ILE A N 1
ATOM 1441 C CA . ILE A 1 183 ? -21.819 12.914 29.848 1.00 63.22 183 ILE A CA 1
ATOM 1442 C C . ILE A 1 183 ? -22.141 14.092 30.773 1.00 63.22 183 ILE A C 1
ATOM 1444 O O . ILE A 1 183 ? -21.857 14.053 31.969 1.00 63.22 183 ILE A O 1
ATOM 1448 N N . SER A 1 184 ? -22.696 15.174 30.225 1.00 66.56 184 SER A N 1
ATOM 1449 C CA . SER A 1 184 ? -23.152 16.309 31.032 1.00 66.56 184 SER A CA 1
ATOM 1450 C C . SER A 1 184 ? -24.542 16.019 31.605 1.00 66.56 184 SER A C 1
ATOM 1452 O O . SER A 1 184 ? -25.332 15.342 30.959 1.00 66.56 184 SER A O 1
ATOM 1454 N N . SER A 1 185 ? -24.910 16.592 32.756 1.00 59.94 185 SER A N 1
ATOM 1455 C CA . SER A 1 185 ? -26.240 16.373 33.367 1.00 59.94 185 SER A CA 1
ATOM 1456 C C . SER A 1 185 ? -27.410 16.713 32.424 1.00 59.94 185 SER A C 1
ATOM 1458 O O . SER A 1 185 ? -28.398 15.993 32.380 1.00 59.94 185 SER A O 1
ATOM 1460 N N . ARG A 1 186 ? -27.247 17.736 31.568 1.00 64.31 186 ARG A N 1
ATOM 1461 C CA . ARG A 1 186 ? -28.186 18.067 30.474 1.00 64.31 186 ARG A CA 1
ATOM 1462 C C . ARG A 1 186 ? -28.302 16.984 29.396 1.00 64.31 186 ARG A C 1
ATOM 1464 O O . ARG A 1 186 ? -29.330 16.892 28.739 1.00 64.31 186 ARG A O 1
ATOM 1471 N N . ASP A 1 187 ? -27.245 16.213 29.155 1.00 65.94 187 ASP A N 1
ATOM 1472 C CA . ASP A 1 187 ? -27.268 15.114 28.183 1.00 65.94 187 ASP A CA 1
ATOM 1473 C C . ASP A 1 187 ? -28.058 13.925 28.747 1.00 65.94 187 ASP A C 1
ATOM 1475 O O . ASP A 1 187 ? -28.783 13.275 28.000 1.00 65.94 187 ASP A O 1
ATOM 1479 N N . LEU A 1 188 ? -28.004 13.723 30.070 1.00 65.94 188 LEU A N 1
ATOM 1480 C CA . LEU A 1 188 ? -28.816 12.741 30.790 1.00 65.94 188 LEU A CA 1
ATOM 1481 C C . LEU A 1 188 ? -30.317 13.090 30.744 1.00 65.94 188 LEU A C 1
ATOM 1483 O O . LEU A 1 188 ? -31.145 12.216 30.492 1.00 65.94 188 LEU A O 1
ATOM 1487 N N . ASP A 1 189 ? -30.669 14.368 30.925 1.00 63.94 189 ASP A N 1
ATOM 1488 C CA . ASP A 1 189 ? -32.062 14.838 30.831 1.00 63.94 189 ASP A CA 1
ATOM 1489 C C . ASP A 1 189 ? -32.608 14.774 29.396 1.00 63.94 189 ASP A C 1
ATOM 1491 O O . ASP A 1 189 ? -33.733 14.327 29.182 1.00 63.94 189 ASP A O 1
ATOM 1495 N N . ASN A 1 190 ? -31.801 15.127 28.390 1.00 65.25 190 ASN A N 1
ATOM 1496 C CA . ASN A 1 190 ? -32.184 14.988 26.979 1.00 65.25 190 ASN A CA 1
ATOM 1497 C C . ASN A 1 190 ? -32.367 13.520 26.561 1.00 65.25 190 ASN A C 1
ATOM 1499 O O . ASN A 1 190 ? -33.256 13.218 25.767 1.00 65.25 190 ASN A O 1
ATOM 1503 N N . GLN A 1 191 ? -31.560 12.601 27.108 1.00 66.81 191 GLN A N 1
ATOM 1504 C CA . GLN A 1 191 ? -31.715 11.163 26.874 1.00 66.81 191 GLN A CA 1
ATOM 1505 C C . GLN A 1 191 ? -33.016 10.633 27.494 1.00 66.81 191 GLN A C 1
ATOM 1507 O O . GLN A 1 191 ? -33.716 9.850 26.855 1.00 66.81 191 GLN A O 1
ATOM 1512 N N . LYS A 1 192 ? -33.394 11.118 28.688 1.00 62.09 192 LYS A N 1
ATOM 1513 C CA . LYS A 1 192 ? -34.702 10.829 29.308 1.00 62.09 192 LYS A CA 1
ATOM 1514 C C . LYS A 1 192 ? -35.884 11.389 28.510 1.00 62.09 192 LYS A C 1
ATOM 1516 O O . LYS A 1 192 ? -36.959 10.804 28.545 1.00 62.09 192 LYS A O 1
ATOM 1521 N N . GLN A 1 193 ? -35.689 12.487 27.780 1.00 66.88 193 GLN A N 1
ATOM 1522 C CA . GLN A 1 193 ? -36.696 13.098 26.903 1.00 66.88 193 GLN A CA 1
ATOM 1523 C C . GLN A 1 193 ? -36.704 12.527 25.469 1.00 66.88 193 GLN A C 1
ATOM 1525 O O . GLN A 1 193 ? -37.452 13.011 24.625 1.00 66.88 193 GLN A O 1
ATOM 1530 N N . GLY A 1 194 ? -35.881 11.514 25.163 1.00 62.03 194 GLY A N 1
ATOM 1531 C CA . GLY A 1 194 ? -35.822 10.886 23.836 1.00 62.03 194 GLY A CA 1
ATOM 1532 C C . GLY A 1 194 ? -35.115 11.712 22.749 1.00 62.03 194 GLY A C 1
ATOM 1533 O O . GLY A 1 194 ? -35.064 11.288 21.595 1.00 62.03 194 GLY A O 1
ATOM 1534 N N . LEU A 1 195 ? -34.517 12.861 23.088 1.00 62.62 195 LEU A N 1
ATOM 1535 C CA . LEU A 1 195 ? -33.768 13.711 22.156 1.00 62.62 195 LEU A CA 1
ATOM 1536 C C . LEU A 1 195 ? -32.327 13.190 21.978 1.00 62.62 195 LEU A C 1
ATOM 1538 O O . LEU A 1 195 ? -31.351 13.754 22.483 1.00 62.62 195 LEU A O 1
ATOM 1542 N N . HIS A 1 196 ? -32.177 12.084 21.247 1.00 58.59 196 HIS A N 1
ATOM 1543 C CA . HIS A 1 196 ? -30.867 11.516 20.924 1.00 58.59 196 HIS A CA 1
ATOM 1544 C C . HIS A 1 196 ? -30.188 12.328 19.808 1.00 58.59 196 HIS A C 1
ATOM 1546 O O . HIS A 1 196 ? -30.548 12.226 18.641 1.00 58.59 196 HIS A O 1
ATOM 1552 N N . ASN A 1 197 ? -29.174 13.127 20.155 1.00 64.19 197 ASN A N 1
ATOM 1553 C CA . ASN A 1 197 ? -28.316 13.813 19.184 1.00 64.19 197 ASN A CA 1
ATOM 1554 C C . ASN A 1 197 ? -26.962 13.087 19.082 1.00 64.19 197 ASN A C 1
ATOM 1556 O O . ASN A 1 197 ? -26.111 13.301 19.952 1.00 64.19 197 ASN A O 1
ATOM 1560 N N . PRO A 1 198 ? -26.714 12.282 18.026 1.00 61.94 198 PRO A N 1
ATOM 1561 C CA . PRO A 1 198 ? -25.471 11.516 17.871 1.00 61.94 198 PRO A CA 1
ATOM 1562 C C . PRO A 1 198 ? -24.226 12.413 17.886 1.00 61.94 198 PRO A C 1
ATOM 1564 O O . PRO A 1 198 ? -23.191 12.067 18.438 1.00 61.94 198 PRO A O 1
ATOM 1567 N N . TRP A 1 199 ? -24.353 13.631 17.359 1.00 64.31 199 TRP A N 1
ATOM 1568 C CA . TRP A 1 199 ? -23.264 14.597 17.201 1.00 64.31 199 TRP A CA 1
ATOM 1569 C C . TRP A 1 199 ? -22.844 15.342 18.478 1.00 64.31 199 TRP A C 1
ATOM 1571 O O . TRP A 1 199 ? -21.997 16.231 18.409 1.00 64.31 199 TRP A O 1
ATOM 1581 N N . ARG A 1 200 ? -23.454 15.054 19.638 1.00 60.25 200 ARG A N 1
ATOM 1582 C CA . ARG A 1 200 ? -23.138 15.737 20.912 1.00 60.25 200 ARG A CA 1
ATOM 1583 C C . ARG A 1 200 ? -22.398 14.867 21.927 1.00 60.25 200 ARG A C 1
ATOM 1585 O O . ARG A 1 200 ? -21.756 15.431 22.816 1.00 60.25 200 ARG A O 1
ATOM 1592 N N . LEU A 1 201 ? -22.466 13.541 21.796 1.00 65.75 201 LEU A N 1
ATOM 1593 C CA . LEU A 1 201 ? -21.810 12.598 22.699 1.00 65.75 201 LEU A CA 1
ATOM 1594 C C . LEU A 1 201 ? -20.903 11.667 21.893 1.00 65.75 201 LEU A C 1
ATOM 1596 O O . LEU A 1 201 ? -21.373 10.981 20.990 1.00 65.75 201 LEU A O 1
ATOM 1600 N N . CYS A 1 202 ? -19.610 11.673 22.213 1.00 69.44 202 CYS A N 1
ATOM 1601 C CA . CYS A 1 202 ? -18.616 10.807 21.581 1.00 69.44 202 CYS A CA 1
ATOM 1602 C C . CYS A 1 202 ? -18.043 9.850 22.639 1.00 69.44 202 CYS A C 1
ATOM 1604 O O . CYS A 1 202 ? -17.733 10.313 23.740 1.00 69.44 202 CYS A O 1
ATOM 1606 N N . PRO A 1 203 ? -17.892 8.547 22.348 1.00 73.38 203 PRO A N 1
ATOM 1607 C CA . PRO A 1 203 ? -17.218 7.607 23.239 1.00 73.38 203 PRO A CA 1
ATOM 1608 C C . PRO A 1 203 ? -15.760 8.015 23.496 1.00 73.38 203 PRO A C 1
ATOM 1610 O O . PRO A 1 203 ? -15.113 8.647 22.657 1.00 73.38 203 PRO A O 1
ATOM 1613 N N . ILE A 1 204 ? -15.237 7.623 24.662 1.00 74.56 204 ILE A N 1
ATOM 1614 C CA . ILE A 1 204 ? -13.878 7.966 25.121 1.00 74.56 204 ILE A CA 1
ATOM 1615 C C . ILE A 1 204 ? -12.815 7.480 24.126 1.00 74.56 204 ILE A C 1
ATOM 1617 O O . ILE A 1 204 ? -11.895 8.229 23.812 1.00 74.56 204 ILE A O 1
ATOM 1621 N N . THR A 1 205 ? -13.001 6.291 23.549 1.00 79.81 205 THR A N 1
ATOM 1622 C CA . THR A 1 205 ? -12.093 5.709 22.549 1.00 79.81 205 THR A CA 1
ATOM 1623 C C . THR A 1 205 ? -11.952 6.586 21.303 1.00 79.81 205 THR A C 1
ATOM 1625 O O . THR A 1 205 ? -10.838 6.888 20.890 1.00 79.81 205 THR A O 1
ATOM 1628 N N . GLN A 1 206 ? -13.058 7.109 20.757 1.00 77.44 206 GLN A N 1
ATOM 1629 C CA . GLN A 1 206 ? -13.011 8.037 19.617 1.00 77.44 206 GLN A CA 1
ATOM 1630 C C . GLN A 1 206 ? -12.275 9.334 19.963 1.00 77.44 206 GLN A C 1
ATOM 1632 O O . GLN A 1 206 ? -11.557 9.897 19.141 1.00 77.44 206 GLN A O 1
ATOM 1637 N N . VAL A 1 207 ? -12.447 9.828 21.187 1.00 81.00 207 VAL A N 1
ATOM 1638 C CA . VAL A 1 207 ? -11.776 11.046 21.648 1.00 81.00 207 VAL A CA 1
ATOM 1639 C C . VAL A 1 207 ? -10.267 10.821 21.820 1.00 81.00 207 VAL A C 1
ATOM 1641 O O . VAL A 1 207 ? -9.477 11.720 21.526 1.00 81.00 207 VAL A O 1
ATOM 1644 N N . GLU A 1 208 ? -9.849 9.638 22.262 1.00 83.38 208 GLU A N 1
ATOM 1645 C CA . GLU A 1 208 ? -8.439 9.242 22.350 1.00 83.38 208 GLU A CA 1
ATOM 1646 C C . GLU A 1 208 ? -7.796 9.063 20.971 1.00 83.38 208 GLU A C 1
ATOM 1648 O O . GLU A 1 208 ? -6.709 9.597 20.742 1.00 83.38 208 GLU A O 1
ATOM 1653 N N . GLU A 1 209 ? -8.492 8.419 20.030 1.00 84.69 209 GLU A N 1
ATOM 1654 C CA . GLU A 1 209 ? -8.063 8.290 18.630 1.00 84.69 209 GLU A CA 1
ATOM 1655 C C . GLU A 1 209 ? -7.797 9.668 18.001 1.00 84.69 209 GLU A C 1
ATOM 1657 O O . GLU A 1 209 ? -6.719 9.915 17.455 1.00 84.69 209 GLU A O 1
ATOM 1662 N N . VAL A 1 210 ? -8.734 10.616 18.145 1.00 85.12 210 VAL A N 1
ATOM 1663 C CA . VAL A 1 210 ? -8.581 11.982 17.615 1.00 85.12 210 VAL A CA 1
ATOM 1664 C C . VAL A 1 210 ? -7.404 12.718 18.256 1.00 85.12 210 VAL A C 1
ATOM 1666 O O . VAL A 1 210 ? -6.645 13.391 17.555 1.00 85.12 210 VAL A O 1
ATOM 1669 N N . LYS A 1 211 ? -7.197 12.579 19.572 1.00 84.12 211 LYS A N 1
ATOM 1670 C CA . LYS A 1 211 ? -6.025 13.171 20.241 1.00 84.12 211 LYS A CA 1
ATOM 1671 C C . LYS A 1 211 ? -4.717 12.576 19.743 1.00 84.12 211 LYS A C 1
ATOM 1673 O O . LYS A 1 211 ? -3.750 13.320 19.602 1.00 84.12 211 LYS A O 1
ATOM 1678 N N . CYS A 1 212 ? -4.676 11.271 19.491 1.00 85.31 212 CYS A N 1
ATOM 1679 C CA . CYS A 1 212 ? -3.505 10.618 18.919 1.00 85.31 212 CYS A CA 1
ATOM 1680 C C . CYS A 1 212 ? -3.160 11.234 17.554 1.00 85.31 212 CYS A C 1
ATOM 1682 O O . CYS A 1 212 ? -2.032 11.677 17.345 1.00 85.31 212 CYS A O 1
ATOM 1684 N N . ILE A 1 213 ? -4.161 11.399 16.681 1.00 87.94 213 ILE A N 1
ATOM 1685 C CA . ILE A 1 213 ? -3.999 12.039 15.365 1.00 87.94 213 ILE A CA 1
ATOM 1686 C C . ILE A 1 213 ? -3.510 13.490 15.502 1.00 87.94 213 ILE A C 1
ATOM 1688 O O . ILE A 1 213 ? -2.564 13.892 14.829 1.00 87.94 213 ILE A O 1
ATOM 1692 N N . LEU A 1 214 ? -4.100 14.279 16.405 1.00 85.19 214 LEU A N 1
ATOM 1693 C CA . LEU A 1 214 ? -3.678 15.666 16.649 1.00 85.19 214 LEU A CA 1
ATOM 1694 C C . LEU A 1 214 ? -2.240 15.765 17.172 1.00 85.19 214 LEU A C 1
ATOM 1696 O O . LEU A 1 214 ? -1.520 16.686 16.796 1.00 85.19 214 LEU A O 1
ATOM 1700 N N . ARG A 1 215 ? -1.799 14.818 18.008 1.00 87.44 215 ARG A N 1
ATOM 1701 C CA . ARG A 1 215 ? -0.407 14.746 18.486 1.00 87.44 215 ARG A CA 1
ATOM 1702 C C . ARG A 1 215 ? 0.581 14.353 17.385 1.00 87.44 215 ARG A C 1
ATOM 1704 O O . ARG A 1 215 ? 1.756 14.676 17.510 1.00 87.44 215 ARG A O 1
ATOM 1711 N N . LEU A 1 216 ? 0.121 13.700 16.317 1.00 89.19 216 LEU A N 1
ATOM 1712 C CA . LEU A 1 216 ? 0.931 13.347 15.147 1.00 89.19 216 LEU A CA 1
ATOM 1713 C C . LEU A 1 216 ? 1.064 14.500 14.133 1.00 89.19 216 LEU A C 1
ATOM 1715 O O . LEU A 1 216 ? 1.999 14.491 13.335 1.00 89.19 216 LEU A O 1
ATOM 1719 N N . LEU A 1 217 ? 0.195 15.522 14.177 1.00 88.38 217 LEU A N 1
ATOM 1720 C CA . LEU A 1 217 ? 0.245 16.668 13.251 1.00 88.38 217 LEU A CA 1
ATOM 1721 C C . LEU A 1 217 ? 1.592 17.413 13.220 1.00 88.38 217 LEU A C 1
ATOM 1723 O O . LEU A 1 217 ? 2.044 17.723 12.121 1.00 88.38 217 LEU A O 1
ATOM 1727 N N . PRO A 1 218 ? 2.269 17.698 14.351 1.00 89.25 218 PRO A N 1
ATOM 1728 C CA . PRO A 1 218 ? 3.564 18.377 14.323 1.00 89.25 218 PRO A CA 1
ATOM 1729 C C . PRO A 1 218 ? 4.629 17.565 13.579 1.00 89.25 218 PRO A C 1
ATOM 1731 O O . PRO A 1 218 ? 5.408 18.120 12.811 1.00 89.25 218 PRO A O 1
ATOM 1734 N N . ILE A 1 219 ? 4.625 16.240 13.756 1.00 90.31 219 ILE A N 1
ATOM 1735 C CA . ILE A 1 219 ? 5.537 15.326 13.055 1.00 90.31 219 ILE A CA 1
ATOM 1736 C C . ILE A 1 219 ? 5.218 15.334 11.559 1.00 90.31 219 ILE A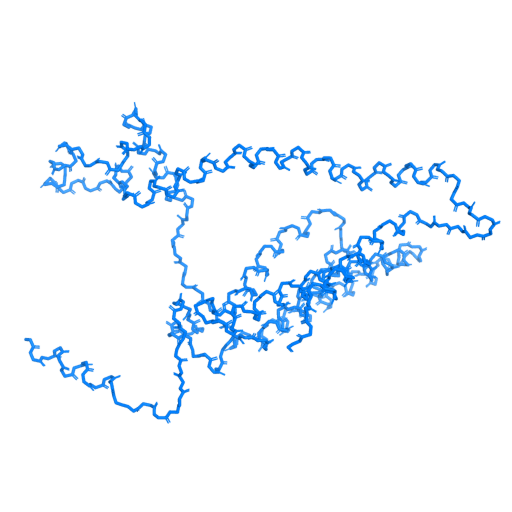 C 1
ATOM 1738 O O . ILE A 1 219 ? 6.117 15.466 10.731 1.00 90.31 219 ILE A O 1
ATOM 1742 N N . TRP A 1 220 ? 3.932 15.262 11.214 1.00 89.25 220 TRP A N 1
ATOM 1743 C CA . TRP A 1 220 ? 3.482 15.328 9.829 1.00 89.25 220 TRP A CA 1
ATOM 1744 C C . TRP A 1 220 ? 3.900 16.642 9.144 1.00 89.25 220 TRP A C 1
ATOM 1746 O O . TRP A 1 220 ? 4.421 16.612 8.031 1.00 89.25 220 TRP A O 1
ATOM 1756 N N . LEU A 1 221 ? 3.793 17.790 9.819 1.00 87.12 221 LEU A N 1
ATOM 1757 C CA . LEU A 1 221 ? 4.266 19.072 9.279 1.00 87.12 221 LEU A CA 1
ATOM 1758 C C . LEU A 1 221 ? 5.777 19.066 8.995 1.00 87.12 221 LEU A C 1
ATOM 1760 O O . LEU A 1 221 ? 6.203 19.531 7.938 1.00 87.12 221 LEU A O 1
ATOM 1764 N N . CYS A 1 222 ? 6.589 18.477 9.877 1.00 87.06 222 CYS A N 1
ATOM 1765 C CA . CYS A 1 222 ? 8.023 18.309 9.627 1.00 87.06 222 CYS A CA 1
ATOM 1766 C C . CYS A 1 222 ? 8.299 17.417 8.404 1.00 87.06 222 CYS A C 1
ATOM 1768 O O . CYS A 1 222 ? 9.210 17.703 7.625 1.00 87.06 222 CYS A O 1
ATOM 1770 N N . THR A 1 223 ? 7.491 16.373 8.181 1.00 87.38 223 THR A N 1
ATOM 1771 C CA . THR A 1 223 ? 7.640 15.516 6.991 1.00 87.38 223 THR A CA 1
ATOM 1772 C C . THR A 1 223 ? 7.320 16.233 5.679 1.00 87.38 223 THR A C 1
ATOM 1774 O O . THR A 1 223 ? 7.878 15.859 4.648 1.00 87.38 223 THR A O 1
ATOM 1777 N N . ILE A 1 224 ? 6.507 17.298 5.688 1.00 88.94 224 ILE A N 1
ATOM 1778 C CA . ILE A 1 224 ? 6.259 18.121 4.489 1.00 88.94 224 ILE A CA 1
ATOM 1779 C C . ILE A 1 224 ? 7.541 18.825 4.053 1.00 88.94 224 ILE A C 1
ATOM 1781 O O . ILE A 1 224 ? 7.891 18.770 2.877 1.00 88.94 224 ILE A O 1
ATOM 1785 N N . LEU A 1 225 ? 8.266 19.442 4.992 1.00 85.06 225 LEU A N 1
ATOM 1786 C CA . LEU A 1 225 ? 9.525 20.130 4.687 1.00 85.06 225 LEU A CA 1
ATOM 1787 C C . LEU A 1 225 ? 10.545 19.166 4.073 1.00 85.06 225 LEU A C 1
ATOM 1789 O O . LEU A 1 225 ? 11.132 19.467 3.036 1.00 85.06 225 LEU A O 1
ATOM 1793 N N . TYR A 1 226 ? 10.689 17.975 4.660 1.00 83.88 226 TYR A N 1
ATOM 1794 C CA . TYR A 1 226 ? 11.526 16.915 4.097 1.00 83.88 226 TYR A CA 1
ATOM 1795 C C . TYR A 1 226 ? 11.068 16.493 2.692 1.00 83.88 226 TYR A C 1
ATOM 1797 O O . TYR A 1 226 ? 11.887 16.393 1.782 1.00 83.88 226 TYR A O 1
ATOM 1805 N N . SER A 1 227 ? 9.761 16.297 2.488 1.00 79.62 227 SER A N 1
ATOM 1806 C CA . SER A 1 227 ? 9.197 15.871 1.198 1.00 79.62 227 SER A CA 1
ATOM 1807 C C . SER A 1 227 ? 9.430 16.900 0.088 1.00 79.62 227 SER A C 1
ATOM 1809 O O . SER A 1 227 ? 9.707 16.525 -1.052 1.00 79.62 227 SER A O 1
ATOM 1811 N N . VAL A 1 228 ? 9.354 18.195 0.412 1.00 83.69 228 VAL A N 1
ATOM 1812 C CA . VAL A 1 228 ? 9.653 19.285 -0.528 1.00 83.69 228 VAL A CA 1
ATOM 1813 C C . VAL A 1 228 ? 11.120 19.239 -0.947 1.00 83.69 228 VAL A C 1
ATOM 1815 O O . VAL A 1 228 ? 11.401 19.242 -2.144 1.00 83.69 228 VAL A O 1
ATOM 1818 N N . VAL A 1 229 ? 12.046 19.120 0.010 1.00 80.12 229 VAL A N 1
ATOM 1819 C CA . VAL A 1 229 ? 13.485 19.002 -0.283 1.00 80.12 229 VAL A CA 1
ATOM 1820 C C . VAL A 1 229 ? 13.763 17.756 -1.123 1.00 80.12 229 VAL A C 1
ATOM 1822 O O . VAL A 1 229 ? 14.427 17.848 -2.149 1.00 80.12 229 VAL A O 1
ATOM 1825 N N . PHE A 1 230 ? 13.198 16.605 -0.752 1.00 73.44 230 PHE A N 1
ATOM 1826 C CA . PHE A 1 230 ? 13.358 15.352 -1.492 1.00 73.44 230 PHE A CA 1
ATOM 1827 C C . PHE A 1 230 ? 12.861 15.457 -2.941 1.00 73.44 230 PHE A C 1
ATOM 1829 O O . PHE A 1 230 ? 13.551 15.037 -3.866 1.00 73.44 230 PHE A O 1
ATOM 1836 N N . THR A 1 231 ? 11.696 16.072 -3.159 1.00 68.56 231 THR A N 1
ATOM 1837 C CA . THR A 1 231 ? 11.151 16.273 -4.512 1.00 68.56 231 THR A CA 1
ATOM 1838 C C . THR A 1 231 ? 12.043 17.202 -5.335 1.00 68.56 231 THR A C 1
ATOM 1840 O O . THR A 1 231 ? 12.258 16.964 -6.520 1.00 68.56 231 THR A O 1
ATOM 1843 N N . GLN A 1 232 ? 12.618 18.231 -4.708 1.00 65.19 232 GLN A N 1
ATOM 1844 C CA . GLN A 1 232 ? 13.542 19.150 -5.373 1.00 65.19 232 GLN A CA 1
ATOM 1845 C C . GLN A 1 232 ? 14.859 18.477 -5.778 1.00 65.19 232 GLN A C 1
ATOM 1847 O O . GLN A 1 232 ? 15.414 18.842 -6.814 1.00 65.19 232 GLN A O 1
ATOM 1852 N N . MET A 1 233 ? 15.335 17.472 -5.030 1.00 66.50 233 MET A N 1
ATOM 1853 C CA . MET A 1 233 ? 16.534 16.707 -5.402 1.00 66.50 233 MET A CA 1
ATOM 1854 C C . MET A 1 233 ? 16.383 16.062 -6.782 1.00 66.50 233 MET A C 1
ATOM 1856 O O . MET A 1 233 ? 17.320 16.110 -7.571 1.00 66.50 233 MET A O 1
ATOM 1860 N N . ALA A 1 234 ? 15.205 15.521 -7.110 1.00 61.94 234 ALA A N 1
ATOM 1861 C CA . ALA A 1 234 ? 14.961 14.876 -8.400 1.00 61.94 234 ALA A CA 1
ATOM 1862 C C . ALA A 1 234 ? 15.071 15.841 -9.597 1.00 61.94 234 ALA A C 1
ATOM 1864 O O . ALA A 1 234 ? 15.423 15.410 -10.688 1.00 61.94 234 ALA A O 1
ATOM 1865 N N . THR A 1 235 ? 14.804 17.137 -9.407 1.00 66.62 235 THR A N 1
ATOM 1866 C CA . THR A 1 235 ? 14.844 18.142 -10.484 1.00 66.62 235 THR A CA 1
ATOM 1867 C C . THR A 1 235 ? 16.173 18.893 -10.513 1.00 66.62 235 THR A C 1
ATOM 1869 O O . THR A 1 235 ? 16.813 18.990 -11.556 1.00 66.62 235 THR A O 1
ATOM 1872 N N . LEU A 1 236 ? 16.634 19.390 -9.362 1.00 65.19 236 LEU A N 1
ATOM 1873 C CA . LEU A 1 236 ? 17.831 20.230 -9.284 1.00 65.19 236 LEU A CA 1
ATOM 1874 C C . LEU A 1 236 ? 19.115 19.445 -9.580 1.00 65.19 236 LEU A C 1
ATOM 1876 O O . LEU A 1 236 ? 19.994 19.977 -10.252 1.00 65.19 236 LEU A O 1
ATOM 1880 N N . PHE A 1 237 ? 19.223 18.181 -9.148 1.00 64.19 237 PHE A N 1
ATOM 1881 C CA . PHE A 1 237 ? 20.400 17.360 -9.467 1.00 64.19 237 PHE A CA 1
ATOM 1882 C C . PHE A 1 237 ? 20.442 16.923 -10.931 1.00 64.19 237 PHE A C 1
ATOM 1884 O O . PHE A 1 237 ? 21.532 16.729 -11.464 1.00 64.19 237 PHE A O 1
ATOM 1891 N N . VAL A 1 238 ? 19.291 16.779 -11.594 1.00 63.34 238 VAL A N 1
ATOM 1892 C CA . VAL A 1 238 ? 19.243 16.432 -13.022 1.00 63.34 238 VAL A CA 1
ATOM 1893 C C . VAL A 1 238 ? 19.721 17.611 -13.867 1.00 63.34 238 VAL A C 1
ATOM 1895 O O . VAL A 1 238 ? 20.595 17.424 -14.709 1.00 63.34 238 VAL A O 1
ATOM 1898 N N . GLU A 1 239 ? 19.256 18.826 -13.571 1.00 66.94 239 GLU A N 1
ATOM 1899 C CA . GLU A 1 239 ? 19.724 20.054 -14.231 1.00 66.94 239 GLU A CA 1
ATOM 1900 C C . GLU A 1 239 ? 21.214 20.326 -13.954 1.00 66.94 239 GLU A C 1
ATOM 1902 O O . GLU A 1 239 ? 21.988 20.621 -14.867 1.00 66.94 239 GLU A O 1
ATOM 1907 N N . GLN A 1 240 ? 21.664 20.143 -12.707 1.00 58.38 240 GLN A N 1
ATOM 1908 C CA . GLN A 1 240 ? 23.084 20.266 -12.352 1.00 58.38 240 GLN A CA 1
ATOM 1909 C C . GLN A 1 240 ? 23.947 19.181 -13.016 1.00 58.38 240 GLN A C 1
ATOM 1911 O O . GLN A 1 240 ? 25.053 19.466 -13.471 1.00 58.38 240 GLN A O 1
ATOM 1916 N N . GLY A 1 241 ? 23.444 17.949 -13.119 1.00 62.22 241 GLY A N 1
ATOM 1917 C CA . GLY A 1 241 ? 24.111 16.836 -13.795 1.00 62.22 241 GLY A CA 1
ATOM 1918 C C . GLY A 1 241 ? 24.179 17.003 -15.315 1.00 62.22 241 GLY A C 1
ATOM 1919 O O . GLY A 1 241 ? 25.166 16.594 -15.924 1.00 62.22 241 GLY A O 1
ATOM 1920 N N . ALA A 1 242 ? 23.176 17.640 -15.925 1.00 61.12 242 ALA A N 1
ATOM 1921 C CA . ALA A 1 242 ? 23.176 18.003 -17.342 1.00 61.12 242 ALA A CA 1
ATOM 1922 C C . ALA A 1 242 ? 24.164 19.143 -17.651 1.00 61.12 242 ALA A C 1
ATOM 1924 O O . ALA A 1 242 ? 24.788 19.140 -18.713 1.00 61.12 242 ALA A O 1
ATOM 1925 N N . ALA A 1 243 ? 24.351 20.075 -16.710 1.00 61.88 243 ALA A N 1
ATOM 1926 C CA . ALA A 1 243 ? 25.327 21.162 -16.803 1.00 61.88 243 ALA A CA 1
ATOM 1927 C C . ALA A 1 243 ? 26.767 20.750 -16.416 1.00 61.88 243 ALA A C 1
ATOM 1929 O O . ALA A 1 243 ? 27.724 21.442 -16.771 1.00 61.88 243 ALA A O 1
ATOM 1930 N N . MET A 1 244 ? 26.956 19.630 -15.704 1.00 65.12 244 MET A N 1
ATOM 1931 C CA . MET A 1 244 ? 28.275 19.097 -15.344 1.00 65.12 244 MET A CA 1
ATOM 1932 C C . MET A 1 244 ? 28.893 18.257 -16.470 1.00 65.12 244 MET A C 1
ATOM 1934 O O . MET A 1 244 ? 28.227 17.515 -17.190 1.00 65.12 244 MET A O 1
ATOM 1938 N N . LYS A 1 245 ? 30.225 18.313 -16.597 1.00 53.22 245 LYS A N 1
ATOM 1939 C CA . LYS A 1 245 ? 30.977 17.483 -17.547 1.00 53.22 245 LYS A CA 1
ATOM 1940 C C . LYS A 1 245 ? 30.975 16.019 -17.077 1.00 53.22 245 LYS A C 1
ATOM 1942 O O . LYS A 1 245 ? 31.828 15.607 -16.300 1.00 53.22 245 LYS A O 1
ATOM 1947 N N . THR A 1 246 ? 30.022 15.230 -17.567 1.00 60.78 246 THR A N 1
ATOM 1948 C CA . THR A 1 246 ? 29.761 13.826 -17.180 1.00 60.78 246 THR A CA 1
ATOM 1949 C C . THR A 1 246 ? 30.737 12.786 -17.751 1.00 60.78 246 THR A C 1
ATOM 1951 O O . THR A 1 246 ? 30.463 11.588 -17.705 1.00 60.78 246 THR A O 1
ATOM 1954 N N . THR A 1 247 ? 31.880 13.203 -18.303 1.00 57.41 247 THR A N 1
ATOM 1955 C CA . THR A 1 247 ? 32.870 12.303 -18.919 1.00 57.41 247 THR A CA 1
ATOM 1956 C C . THR A 1 247 ? 33.997 11.959 -17.947 1.00 57.41 247 THR A C 1
ATOM 1958 O O . THR A 1 247 ? 34.866 12.796 -17.696 1.00 57.41 247 THR A O 1
ATOM 1961 N N . VAL A 1 248 ? 34.030 10.715 -17.459 1.00 57.66 248 VAL A N 1
ATOM 1962 C CA . VAL A 1 248 ? 35.200 10.140 -16.776 1.00 57.66 248 VAL A CA 1
ATOM 1963 C C . VAL A 1 248 ? 36.020 9.373 -17.808 1.00 57.66 248 VAL A C 1
ATOM 1965 O O . VAL A 1 248 ? 35.640 8.282 -18.227 1.00 57.66 248 VAL A O 1
ATOM 1968 N N . SER A 1 249 ? 37.140 9.974 -18.219 1.00 59.88 249 SER A N 1
ATOM 1969 C CA . SER A 1 249 ? 38.159 9.470 -19.158 1.00 59.88 249 SER A CA 1
ATOM 1970 C C . SER A 1 249 ? 37.660 9.099 -20.571 1.00 59.88 249 SER A C 1
ATOM 1972 O O . SER A 1 249 ? 38.115 9.723 -21.520 1.00 59.88 249 SER A O 1
ATOM 1974 N N . ASN A 1 250 ? 36.702 8.174 -20.711 1.00 61.81 250 ASN A N 1
ATOM 1975 C CA . ASN A 1 250 ? 36.006 7.794 -21.956 1.00 61.81 250 ASN A CA 1
ATOM 1976 C C . ASN A 1 250 ? 34.532 7.364 -21.745 1.00 61.81 250 ASN A C 1
ATOM 1978 O O . ASN A 1 250 ? 33.851 7.028 -22.711 1.00 61.81 250 ASN A O 1
ATOM 1982 N N . PHE A 1 251 ? 34.017 7.353 -20.508 1.00 55.72 251 PHE A N 1
ATOM 1983 C CA . PHE A 1 251 ? 32.662 6.887 -20.190 1.00 55.72 251 PHE A CA 1
ATOM 1984 C C . PHE A 1 251 ? 31.780 8.064 -19.753 1.00 55.72 251 PHE A C 1
ATOM 1986 O O . PHE A 1 251 ? 32.136 8.803 -18.829 1.00 55.72 251 PHE A O 1
ATOM 1993 N N . ARG A 1 252 ? 30.643 8.266 -20.433 1.00 57.72 252 ARG A N 1
ATOM 1994 C CA . ARG A 1 252 ? 29.661 9.304 -20.092 1.00 57.72 252 ARG A CA 1
ATOM 1995 C C . ARG A 1 252 ? 28.635 8.710 -19.136 1.00 57.72 252 ARG A C 1
ATOM 1997 O O . ARG A 1 252 ? 27.898 7.811 -19.526 1.00 57.72 252 ARG A O 1
ATOM 2004 N N . ILE A 1 253 ? 28.593 9.199 -17.901 1.00 60.69 253 ILE A N 1
ATOM 2005 C CA . ILE A 1 253 ? 27.625 8.734 -16.902 1.00 60.69 253 ILE A CA 1
ATOM 2006 C C . ILE A 1 253 ? 26.343 9.568 -17.056 1.00 60.69 253 ILE A C 1
ATOM 2008 O O . ILE A 1 253 ? 26.379 10.772 -16.793 1.00 60.69 253 ILE A O 1
ATOM 2012 N N . PRO A 1 254 ? 25.224 8.988 -17.524 1.00 61.16 254 PRO A N 1
ATOM 2013 C CA . PRO A 1 254 ? 23.978 9.727 -17.674 1.00 61.16 254 PRO A CA 1
ATOM 2014 C C . PRO A 1 254 ? 23.377 10.062 -16.296 1.00 61.16 254 PRO A C 1
ATOM 2016 O O . PRO A 1 254 ? 23.452 9.228 -15.395 1.00 61.16 254 PRO A O 1
ATOM 2019 N N . PRO A 1 255 ? 22.704 11.217 -16.124 1.00 55.25 255 PRO A N 1
ATOM 2020 C CA . PRO A 1 255 ? 22.033 11.594 -14.870 1.00 55.25 255 PRO A CA 1
ATOM 2021 C C . PRO A 1 255 ? 21.060 10.528 -14.327 1.00 55.25 255 PRO A C 1
ATOM 2023 O O . PRO A 1 255 ? 20.880 10.403 -13.117 1.00 55.25 255 PRO A O 1
ATOM 2026 N N . ALA A 1 256 ? 20.506 9.689 -15.211 1.00 55.69 256 ALA A N 1
ATOM 2027 C CA . ALA A 1 256 ? 19.665 8.537 -14.878 1.00 55.69 256 ALA A CA 1
ATOM 2028 C C . ALA A 1 256 ? 20.359 7.453 -14.013 1.00 55.69 256 ALA A C 1
ATOM 2030 O O . ALA A 1 256 ? 19.687 6.601 -13.425 1.00 55.69 256 ALA A O 1
ATOM 2031 N N . SER A 1 257 ? 21.693 7.465 -13.888 1.00 61.72 257 SER A N 1
ATOM 2032 C CA . SER A 1 257 ? 22.418 6.530 -13.016 1.00 61.72 257 SER A CA 1
ATOM 2033 C C . SER A 1 257 ? 22.196 6.802 -11.523 1.00 61.72 257 SER A C 1
ATOM 2035 O O . SER A 1 257 ? 22.332 5.883 -10.718 1.00 61.72 257 SER A O 1
ATOM 2037 N N . MET A 1 258 ? 21.827 8.032 -11.139 1.00 64.38 258 MET A N 1
ATOM 2038 C CA . MET A 1 258 ? 21.534 8.407 -9.745 1.00 64.38 258 MET A CA 1
ATOM 2039 C C . MET A 1 258 ? 20.348 7.605 -9.186 1.00 64.38 258 MET A C 1
ATOM 2041 O O . MET A 1 258 ? 20.431 7.042 -8.097 1.00 64.38 258 MET A O 1
ATOM 2045 N N . SER A 1 259 ? 19.277 7.464 -9.969 1.00 62.53 259 SER A N 1
ATOM 2046 C CA . SER A 1 259 ? 18.097 6.654 -9.630 1.00 62.53 259 SER A CA 1
ATOM 2047 C C . SER A 1 259 ? 18.425 5.159 -9.563 1.00 62.53 259 SER A C 1
ATOM 2049 O O . SER A 1 259 ? 17.856 4.424 -8.764 1.00 62.53 259 SER A O 1
ATOM 2051 N N . SER A 1 260 ? 19.375 4.701 -10.382 1.00 64.50 260 SER A N 1
ATOM 2052 C CA . SER A 1 260 ? 19.833 3.305 -10.375 1.00 64.50 260 SER A CA 1
ATOM 2053 C C . SER A 1 260 ? 20.624 2.961 -9.107 1.00 64.50 260 SER A C 1
ATOM 2055 O O . SER A 1 260 ? 20.535 1.836 -8.617 1.00 64.50 260 SER A O 1
ATOM 2057 N N . PHE A 1 261 ? 21.359 3.924 -8.539 1.00 68.88 261 PHE A N 1
ATOM 2058 C CA . PHE A 1 261 ? 22.102 3.749 -7.287 1.00 68.88 261 PHE A CA 1
ATOM 2059 C C . PHE A 1 261 ? 21.181 3.548 -6.075 1.00 68.88 261 PHE A C 1
ATOM 2061 O O . PHE A 1 261 ? 21.431 2.654 -5.268 1.00 68.88 261 PHE A O 1
ATOM 2068 N N . ASP A 1 262 ? 20.093 4.318 -5.974 1.00 64.50 262 ASP A N 1
ATOM 2069 C CA . ASP A 1 262 ? 19.089 4.158 -4.909 1.00 64.50 262 ASP A CA 1
ATOM 2070 C C . ASP A 1 262 ? 18.487 2.742 -4.914 1.00 64.50 262 ASP A C 1
ATOM 2072 O O . ASP A 1 262 ? 18.370 2.070 -3.889 1.00 64.50 262 ASP A O 1
ATOM 2076 N N . ILE A 1 263 ? 18.220 2.221 -6.108 1.00 68.88 263 ILE A N 1
ATOM 2077 C CA . ILE A 1 263 ? 17.609 0.905 -6.292 1.00 68.88 263 ILE A CA 1
ATOM 2078 C C . ILE A 1 263 ? 18.589 -0.222 -5.979 1.00 68.88 263 ILE A C 1
ATOM 2080 O O . ILE A 1 263 ? 18.208 -1.205 -5.338 1.00 68.88 263 ILE A O 1
ATOM 2084 N N . LEU A 1 264 ? 19.856 -0.070 -6.373 1.00 75.62 264 LEU A N 1
ATOM 2085 C CA . LEU A 1 264 ? 20.922 -0.990 -5.982 1.00 75.62 264 LEU A CA 1
ATOM 2086 C C . LEU A 1 264 ? 21.122 -0.991 -4.464 1.00 75.62 264 LEU A C 1
ATOM 2088 O O . LEU A 1 264 ? 21.246 -2.063 -3.879 1.00 75.62 264 LEU A O 1
ATOM 2092 N N . SER A 1 265 ? 21.083 0.177 -3.820 1.00 76.50 265 SER A N 1
ATOM 2093 C CA . SER A 1 265 ? 21.162 0.300 -2.363 1.00 76.50 265 SER A CA 1
ATOM 2094 C C . SER A 1 265 ? 20.025 -0.467 -1.687 1.00 76.50 265 SER A C 1
ATOM 2096 O O . SER A 1 265 ? 20.276 -1.349 -0.867 1.00 76.50 265 SER A O 1
ATOM 2098 N N . VAL A 1 266 ? 18.772 -0.234 -2.092 1.00 75.19 266 VAL A N 1
ATOM 2099 C CA . VAL A 1 266 ? 17.608 -0.940 -1.530 1.00 75.19 266 VAL A CA 1
ATOM 2100 C C . VAL A 1 266 ? 17.690 -2.451 -1.767 1.00 75.19 266 VAL A C 1
ATOM 2102 O O . VAL A 1 266 ? 17.411 -3.227 -0.852 1.00 75.19 266 VAL A O 1
ATOM 2105 N N . ALA A 1 267 ? 18.109 -2.894 -2.955 1.00 77.56 267 ALA A N 1
ATOM 2106 C CA . ALA A 1 267 ? 18.289 -4.315 -3.252 1.00 77.56 267 ALA A CA 1
ATOM 2107 C C . ALA A 1 267 ? 19.353 -4.962 -2.349 1.00 77.56 267 ALA A C 1
ATOM 2109 O O . ALA A 1 267 ? 19.134 -6.048 -1.810 1.00 77.56 267 ALA A O 1
ATOM 2110 N N . VAL A 1 268 ? 20.472 -4.268 -2.134 1.00 80.88 268 VAL A N 1
ATOM 2111 C CA . VAL A 1 268 ? 21.559 -4.693 -1.246 1.00 80.88 268 VAL A CA 1
ATOM 2112 C C . VAL A 1 268 ? 21.090 -4.747 0.211 1.00 80.88 268 VAL A C 1
ATOM 2114 O O . VAL A 1 268 ? 21.312 -5.750 0.887 1.00 80.88 268 VAL A O 1
ATOM 2117 N N . PHE A 1 269 ? 20.373 -3.728 0.689 1.00 80.44 269 PHE A N 1
ATOM 2118 C CA . PHE A 1 269 ? 19.811 -3.713 2.041 1.00 80.44 269 PHE A CA 1
ATOM 2119 C C . PHE A 1 269 ? 18.791 -4.828 2.261 1.00 80.44 269 PHE A C 1
ATOM 2121 O O . PHE A 1 269 ? 18.816 -5.454 3.313 1.00 80.44 269 PHE A O 1
ATOM 2128 N N . ILE A 1 270 ? 17.931 -5.132 1.286 1.00 77.62 270 ILE A N 1
ATOM 2129 C CA . ILE A 1 270 ? 16.993 -6.261 1.385 1.00 77.62 270 ILE A CA 1
ATOM 2130 C C . ILE A 1 270 ? 17.751 -7.592 1.446 1.00 77.62 270 ILE A C 1
ATOM 2132 O O . ILE A 1 270 ? 17.378 -8.470 2.224 1.00 77.62 270 ILE A O 1
ATOM 2136 N N . PHE A 1 271 ? 18.818 -7.737 0.656 1.00 77.06 271 PHE A N 1
ATOM 2137 C CA . PHE A 1 271 ? 19.644 -8.942 0.651 1.00 77.06 271 PHE A CA 1
ATOM 2138 C C . PHE A 1 271 ? 20.378 -9.151 1.984 1.00 77.06 271 PHE A C 1
ATOM 2140 O O . PHE A 1 271 ? 20.400 -10.266 2.492 1.00 77.06 271 PHE A O 1
ATOM 2147 N N . PHE A 1 272 ? 20.927 -8.088 2.583 1.00 78.75 272 PHE A N 1
ATOM 2148 C CA . PHE A 1 272 ? 21.643 -8.167 3.863 1.00 78.75 272 PHE A CA 1
ATOM 2149 C C . PHE A 1 272 ? 20.726 -8.191 5.092 1.00 78.75 272 PHE A C 1
ATOM 2151 O O . PHE A 1 272 ? 21.030 -8.877 6.064 1.00 78.75 272 PHE A O 1
ATOM 2158 N N . TYR A 1 273 ? 19.616 -7.447 5.074 1.00 71.12 273 TYR A N 1
ATOM 2159 C CA . TYR A 1 273 ? 18.672 -7.385 6.193 1.00 71.12 273 TYR A CA 1
ATOM 2160 C C . TYR A 1 273 ? 17.835 -8.653 6.318 1.00 71.12 273 TYR A C 1
ATOM 2162 O O . TYR A 1 273 ? 17.279 -8.895 7.381 1.00 71.12 273 TYR A O 1
ATOM 2170 N N . ARG A 1 274 ? 17.739 -9.471 5.267 1.00 66.25 274 ARG A N 1
ATOM 2171 C CA . ARG A 1 274 ? 17.157 -10.808 5.347 1.00 66.25 274 ARG A CA 1
ATOM 2172 C C . ARG A 1 274 ? 18.262 -11.774 5.792 1.00 66.25 274 ARG A C 1
ATOM 2174 O O . ARG A 1 274 ? 18.997 -12.259 4.932 1.00 66.25 274 ARG A O 1
ATOM 2181 N N . PRO A 1 275 ? 18.412 -12.087 7.095 1.00 47.53 275 PRO A N 1
ATOM 2182 C CA . PRO A 1 275 ? 19.323 -13.149 7.482 1.00 47.53 275 PRO A CA 1
ATOM 2183 C C . PRO A 1 275 ? 18.752 -14.438 6.879 1.00 47.53 275 PRO A C 1
ATOM 2185 O O . PRO A 1 275 ? 17.529 -14.583 6.761 1.00 47.53 275 PRO A O 1
ATOM 2188 N N . ASN A 1 276 ? 19.628 -15.341 6.440 1.00 48.56 276 ASN A N 1
ATOM 2189 C CA . ASN A 1 276 ? 19.241 -16.673 5.980 1.00 48.56 276 ASN A CA 1
ATOM 2190 C C . ASN A 1 276 ? 18.162 -17.276 6.899 1.00 48.56 276 ASN A C 1
ATOM 2192 O O . ASN A 1 276 ? 18.263 -17.168 8.120 1.00 48.56 276 ASN A O 1
ATOM 2196 N N . SER A 1 277 ? 17.140 -17.846 6.253 1.00 45.00 277 SER A N 1
ATOM 2197 C CA . SER A 1 277 ? 15.958 -18.503 6.829 1.00 45.00 277 SER A CA 1
ATOM 2198 C C . SER A 1 277 ? 16.222 -19.334 8.076 1.00 45.00 277 SER A C 1
ATOM 2200 O O . SER A 1 277 ? 17.203 -20.112 8.022 1.00 45.00 277 SER A O 1
#

Radius of gyration: 26.18 Å; chains: 1; bounding box: 75×58×65 Å